Protein AF-A0A967H2S6-F1 (afdb_monomer_lite)

Foldseek 3Di:
DDQVPQPQKDKDWPDKDWPKDWDWDADPNDIDIDIDTDMDTDIDIDGNDFAKGKRPWDWDDDPNDIDTDHMDIDGHDDAADDPFWAKAWDWPDQEEAAQDKIKIKIKIWGAPPKDFDCPVHKDKAWQCVVPPQKDKAWPDAWDWDQWDDDPNHTTTIIMTMIIIGGNDFDKDWTFWIKMKTKIFDAWDWDADPVRDTDTGGDIDIHIHTYDIGMHGYDYDD

Sequence (221 aa):
PDLSGLDGFKATFAGGGTNSRRSVSIINGRRTENVQLGYLFNYELRATRPGRLTIPRVAVKADGETALTQPLVVTSQQPSETDNFKLRVSLSKERAYVGEQIVLEAVFYYSNGNQIDGSRGIQLSLPVEGHEAFELYDLDGGQDRGPENLEGRNFQTSRVRKVLVPTRAGTFPLEPATLSFRGADGFELTRDLFGKRVRRPKFRNFVIPSNALSLTVQPLP

Secondary structure (DSSP, 8-state):
-B-TT-TTEEEEEEEEEE--EEEEEEETTEEEEEEE--EEEEEEEEESSSEEEEE-PPEEEETTEEEEPPPEEEEEPPP---SSEEEEEEES-SEEETT--EEEEEEEEEETTPPEEGGG--EEE-TTTT-TTEEEEE--S---EEEEEETTEEEEEEEEEEEEEE-S-EEEEEPPPEEEEEEEEEEEEEE-TTS-EEEEEEEEEEEEE---EEEEEEPP-

Radius of gyration: 24.13 Å; chains: 1; bounding box: 54×55×78 Å

pLDDT: mean 87.52, std 8.45, range [56.38, 97.75]

Structure (mmCIF, N/CA/C/O backbone):
data_AF-A0A967H2S6-F1
#
_entry.id   AF-A0A967H2S6-F1
#
loop_
_atom_site.group_PDB
_atom_site.id
_atom_site.type_symbol
_atom_site.label_atom_id
_atom_site.label_alt_id
_atom_site.label_comp_id
_atom_site.label_asym_id
_atom_site.label_entity_id
_atom_site.label_seq_id
_atom_site.pdbx_PDB_ins_code
_atom_site.Cartn_x
_atom_site.Cartn_y
_atom_site.Cartn_z
_atom_site.occupancy
_atom_site.B_iso_or_equiv
_atom_site.auth_seq_id
_atom_site.auth_comp_id
_atom_site.auth_asym_id
_atom_site.auth_atom_id
_atom_site.pdbx_PDB_model_num
ATOM 1 N N . PRO A 1 1 ? 4.903 -19.003 -18.279 1.00 85.06 1 PRO A N 1
ATOM 2 C CA . PRO A 1 1 ? 6.305 -18.685 -17.909 1.00 85.06 1 PRO A CA 1
ATOM 3 C C . PRO A 1 1 ? 6.734 -19.530 -16.708 1.00 85.06 1 PRO A C 1
ATOM 5 O O . PRO A 1 1 ? 5.906 -19.728 -15.825 1.00 85.06 1 PRO A O 1
ATOM 8 N N . ASP A 1 2 ? 7.963 -20.048 -16.685 1.00 88.12 2 ASP A N 1
ATOM 9 C CA . ASP A 1 2 ? 8.491 -20.784 -15.530 1.00 88.12 2 ASP A CA 1
ATOM 10 C C . ASP A 1 2 ? 9.060 -19.806 -14.497 1.00 88.12 2 ASP A C 1
ATOM 12 O O . ASP A 1 2 ? 10.082 -19.158 -14.724 1.00 88.12 2 ASP A O 1
ATOM 16 N N . LEU A 1 3 ? 8.347 -19.678 -13.380 1.00 88.12 3 LEU A N 1
ATOM 17 C CA . LEU A 1 3 ? 8.651 -18.746 -12.298 1.00 88.12 3 LEU A CA 1
ATOM 18 C C . LEU A 1 3 ? 9.268 -19.432 -11.074 1.00 88.12 3 LEU A C 1
ATOM 20 O O . LEU A 1 3 ? 9.535 -18.759 -10.082 1.00 88.12 3 LEU A O 1
ATOM 24 N N . SER A 1 4 ? 9.511 -20.744 -11.133 1.00 86.56 4 SER A N 1
ATOM 25 C CA . SER A 1 4 ? 10.030 -21.526 -10.000 1.00 86.56 4 SER A CA 1
ATOM 26 C C . SER A 1 4 ? 11.374 -21.010 -9.466 1.00 86.56 4 SER A C 1
ATOM 28 O O . SER A 1 4 ? 11.669 -21.166 -8.285 1.00 86.56 4 SER A O 1
ATOM 30 N N . GLY A 1 5 ? 12.168 -20.346 -10.312 1.00 86.19 5 GLY A N 1
ATOM 31 C CA . GLY A 1 5 ? 13.460 -19.765 -9.944 1.00 86.19 5 GLY A CA 1
ATOM 32 C C . GLY A 1 5 ? 13.402 -18.406 -9.235 1.00 86.19 5 GLY A C 1
ATOM 33 O O . GLY A 1 5 ? 14.459 -17.876 -8.897 1.00 86.19 5 GLY A O 1
ATOM 34 N N . LEU A 1 6 ? 12.220 -17.809 -9.031 1.00 90.44 6 LEU A N 1
ATOM 35 C CA . LEU A 1 6 ? 12.069 -16.502 -8.376 1.00 90.44 6 LEU A CA 1
ATOM 36 C C . LEU A 1 6 ? 12.266 -16.577 -6.852 1.00 90.44 6 LEU A C 1
ATOM 38 O O . LEU A 1 6 ? 11.351 -16.305 -6.074 1.00 90.44 6 LEU A O 1
ATOM 42 N N . ASP A 1 7 ? 13.482 -16.904 -6.416 1.00 91.88 7 ASP A N 1
ATOM 43 C CA . ASP A 1 7 ? 13.837 -16.836 -5.000 1.00 91.88 7 ASP A CA 1
ATOM 44 C C . ASP A 1 7 ? 13.713 -15.400 -4.463 1.00 91.88 7 ASP A C 1
ATOM 46 O O . ASP A 1 7 ? 14.151 -14.427 -5.084 1.00 91.88 7 ASP A O 1
ATOM 50 N N . GLY A 1 8 ? 13.126 -15.267 -3.275 1.00 90.31 8 GLY A N 1
ATOM 51 C CA . GLY A 1 8 ? 12.917 -13.975 -2.626 1.00 90.31 8 GLY A CA 1
ATOM 52 C C . GLY A 1 8 ? 11.720 -13.171 -3.144 1.00 90.31 8 GLY A C 1
ATOM 53 O O . GLY A 1 8 ? 11.564 -12.022 -2.726 1.00 90.31 8 GLY A O 1
ATOM 54 N N . PHE A 1 9 ? 10.867 -13.737 -4.009 1.00 92.56 9 PHE A N 1
ATOM 55 C CA . PHE A 1 9 ? 9.652 -13.078 -4.494 1.00 92.56 9 PHE A CA 1
ATOM 56 C C . PHE A 1 9 ? 8.416 -13.975 -4.397 1.00 92.56 9 PHE A C 1
ATOM 58 O O . PHE A 1 9 ? 8.455 -15.163 -4.703 1.00 92.56 9 PHE A O 1
ATOM 65 N N . LYS A 1 10 ? 7.278 -13.373 -4.046 1.00 89.81 10 LYS A N 1
ATOM 66 C CA . LYS A 1 10 ? 5.950 -13.929 -4.309 1.00 89.81 10 LYS A CA 1
ATOM 67 C C . LYS A 1 10 ? 5.432 -13.308 -5.602 1.00 89.81 10 LYS A C 1
ATOM 69 O O . LYS A 1 10 ? 5.301 -12.087 -5.680 1.00 89.81 10 LYS A O 1
ATOM 74 N N . ALA A 1 11 ? 5.171 -14.141 -6.604 1.00 89.75 11 ALA A N 1
ATOM 75 C CA . ALA A 1 11 ? 4.652 -13.705 -7.894 1.00 89.75 11 ALA A CA 1
ATOM 76 C C . ALA A 1 11 ? 3.132 -13.891 -7.962 1.00 89.75 11 ALA A C 1
ATOM 78 O O . ALA A 1 11 ? 2.630 -14.988 -7.715 1.00 89.75 11 ALA A O 1
ATOM 79 N N . THR A 1 12 ? 2.419 -12.839 -8.353 1.00 86.62 12 THR A N 1
ATOM 80 C CA . THR A 1 12 ? 0.979 -12.869 -8.628 1.00 86.62 12 THR A CA 1
ATOM 81 C C . THR A 1 12 ? 0.761 -12.547 -10.101 1.00 86.62 12 THR A C 1
ATOM 83 O O . THR A 1 12 ? 1.338 -11.596 -10.629 1.00 86.62 12 THR A O 1
ATOM 86 N N . PHE A 1 13 ? -0.039 -13.354 -10.800 1.00 86.50 13 PHE A N 1
ATOM 87 C CA . PHE A 1 13 ? -0.366 -13.082 -12.198 1.00 86.50 13 PHE A CA 1
ATOM 88 C C . PHE A 1 13 ? -1.292 -11.866 -12.286 1.00 86.50 13 PHE A C 1
ATOM 90 O O . PHE A 1 13 ? -2.377 -11.874 -11.715 1.00 86.50 13 PHE A O 1
ATOM 97 N N . ALA A 1 14 ? -0.859 -10.843 -13.018 1.00 85.62 14 ALA A N 1
ATOM 98 C CA . ALA A 1 14 ? -1.569 -9.576 -13.191 1.00 85.62 14 ALA A CA 1
ATOM 99 C C . ALA A 1 14 ? -2.252 -9.481 -14.569 1.00 85.62 14 ALA A C 1
ATOM 101 O O . ALA A 1 14 ? -2.531 -8.393 -15.072 1.00 85.62 14 ALA A O 1
ATOM 102 N N . GLY A 1 15 ? -2.494 -10.628 -15.208 1.00 84.62 15 GLY A N 1
ATOM 103 C CA . GLY A 1 15 ? -3.133 -10.720 -16.515 1.00 84.62 15 GLY A CA 1
ATOM 104 C C . GLY A 1 15 ? -2.152 -10.857 -17.677 1.00 84.62 15 GLY A C 1
ATOM 105 O O . GLY A 1 15 ? -0.930 -10.841 -17.537 1.00 84.62 15 GLY A O 1
ATOM 106 N N . GLY A 1 16 ? -2.707 -11.034 -18.867 1.00 87.25 16 GLY A N 1
ATOM 107 C CA . GLY A 1 16 ? -1.946 -11.188 -20.096 1.00 87.25 16 GLY A CA 1
ATOM 108 C C . GLY A 1 16 ? -2.841 -11.000 -21.308 1.00 87.25 16 GLY A C 1
ATOM 109 O O . GLY A 1 16 ? -4.063 -10.955 -21.180 1.00 87.25 16 GLY A O 1
ATOM 110 N N . GLY A 1 17 ? -2.236 -10.865 -22.481 1.00 82.06 17 GLY A N 1
ATOM 111 C CA . GLY A 1 17 ? -2.999 -10.614 -23.695 1.00 82.06 17 GLY A CA 1
ATOM 112 C C . GLY A 1 17 ? -2.191 -10.786 -24.967 1.00 82.06 17 GLY A C 1
ATOM 113 O O . GLY A 1 17 ? -0.963 -10.693 -24.975 1.00 82.06 17 GLY A O 1
ATOM 114 N N . THR A 1 18 ? -2.904 -11.023 -26.063 1.00 82.69 18 THR A N 1
ATOM 115 C CA . THR A 1 18 ? -2.306 -11.111 -27.391 1.00 82.69 18 THR A CA 1
ATOM 116 C C . THR A 1 18 ? -1.881 -9.726 -27.863 1.00 82.69 18 THR A C 1
ATOM 118 O O . THR A 1 18 ? -2.698 -8.814 -27.951 1.00 82.69 18 THR A O 1
ATOM 121 N N . ASN A 1 19 ? -0.618 -9.590 -28.243 1.00 80.88 19 ASN A N 1
ATOM 122 C CA . ASN A 1 19 ? -0.072 -8.435 -28.946 1.00 80.88 19 ASN A CA 1
ATOM 123 C C . ASN A 1 19 ? 0.332 -8.851 -30.368 1.00 80.88 19 ASN A C 1
ATOM 125 O O . ASN A 1 19 ? 1.484 -8.714 -30.778 1.00 80.88 19 ASN A O 1
ATOM 129 N N . SER A 1 20 ? -0.613 -9.464 -31.082 1.00 79.94 20 SER A N 1
ATOM 130 C CA . SER A 1 20 ? -0.387 -9.995 -32.425 1.00 79.94 20 SER A CA 1
ATOM 131 C C . SER A 1 20 ? -0.717 -8.943 -33.487 1.00 79.94 20 SER A C 1
ATOM 133 O O . SER A 1 20 ? -1.715 -8.235 -33.374 1.00 79.94 20 SER A O 1
ATOM 135 N N . ARG A 1 21 ? 0.101 -8.845 -34.537 1.00 71.88 21 ARG A N 1
ATOM 136 C CA . ARG A 1 21 ? -0.100 -7.956 -35.689 1.00 71.88 21 ARG A CA 1
ATOM 137 C C . ARG A 1 21 ? -0.261 -8.783 -36.954 1.00 71.88 21 ARG A C 1
ATOM 139 O O . ARG A 1 21 ? 0.575 -9.625 -37.257 1.00 71.88 21 ARG A O 1
ATOM 146 N N . ARG A 1 22 ? -1.319 -8.515 -37.716 1.00 78.62 22 ARG A N 1
ATOM 147 C CA . ARG A 1 22 ? -1.589 -9.156 -39.008 1.00 78.62 22 ARG A CA 1
ATOM 148 C C . ARG A 1 22 ? -1.678 -8.077 -40.079 1.00 78.62 22 ARG A C 1
ATOM 150 O O . ARG A 1 22 ? -2.533 -7.204 -39.992 1.00 78.62 22 ARG A O 1
ATOM 157 N N . SER A 1 23 ? -0.794 -8.137 -41.067 1.00 67.56 23 SER A N 1
ATOM 158 C CA . SER A 1 23 ? -0.808 -7.272 -42.245 1.00 67.56 23 SER A CA 1
ATOM 159 C C . SER A 1 23 ? -1.073 -8.122 -43.481 1.00 67.56 23 SER A C 1
ATOM 161 O O . SER A 1 23 ? -0.349 -9.079 -43.748 1.00 67.56 23 SER A O 1
ATOM 163 N N . VAL A 1 24 ? -2.131 -7.805 -44.223 1.00 78.44 24 VAL A N 1
ATOM 164 C CA . VAL A 1 24 ? -2.473 -8.481 -45.480 1.00 78.44 24 VAL A CA 1
ATOM 165 C C . VAL A 1 24 ? -2.221 -7.498 -46.613 1.00 78.44 24 VAL A C 1
ATOM 167 O O . VAL A 1 24 ? -2.800 -6.416 -46.636 1.00 78.44 24 VAL A O 1
ATOM 170 N N . SER A 1 25 ? -1.367 -7.876 -47.558 1.00 63.19 25 SER A N 1
ATOM 171 C CA . SER A 1 25 ? -1.134 -7.138 -48.795 1.00 63.19 25 SER A CA 1
ATOM 172 C C . SER A 1 25 ? -1.630 -7.965 -49.974 1.00 63.19 25 SER A C 1
ATOM 174 O O . SER A 1 25 ? -1.441 -9.178 -50.014 1.00 63.19 25 SER A O 1
ATOM 176 N N . ILE A 1 26 ? -2.288 -7.328 -50.936 1.00 65.19 26 ILE A N 1
ATOM 177 C CA . ILE A 1 26 ? -2.745 -7.984 -52.161 1.00 65.19 26 ILE A CA 1
ATOM 178 C C . ILE A 1 26 ? -2.120 -7.224 -53.325 1.00 65.19 26 ILE A C 1
ATOM 180 O O . ILE A 1 26 ? -2.476 -6.075 -53.571 1.00 65.19 26 ILE A O 1
ATOM 184 N N . ILE A 1 27 ? -1.174 -7.853 -54.025 1.00 64.81 27 ILE A N 1
ATOM 185 C CA . ILE A 1 27 ? -0.461 -7.259 -55.165 1.00 64.81 27 ILE A CA 1
ATOM 186 C C . ILE A 1 27 ? -0.720 -8.140 -56.388 1.00 64.81 27 ILE A C 1
ATOM 188 O O . ILE A 1 27 ? -0.416 -9.332 -56.370 1.00 64.81 27 ILE A O 1
ATOM 192 N N . ASN A 1 28 ? -1.306 -7.570 -57.447 1.00 56.38 28 ASN A N 1
ATOM 193 C CA . ASN A 1 28 ? -1.651 -8.273 -58.694 1.00 56.38 28 ASN A CA 1
ATOM 194 C C . ASN A 1 28 ? -2.441 -9.582 -58.472 1.00 56.38 28 ASN A C 1
ATOM 196 O O . ASN A 1 28 ? -2.125 -10.620 -59.049 1.00 56.38 28 ASN A O 1
ATOM 200 N N . GLY A 1 29 ? -3.433 -9.558 -57.574 1.00 74.50 29 GLY A N 1
ATOM 201 C CA . GLY A 1 29 ? -4.268 -10.723 -57.250 1.00 74.50 29 GLY A CA 1
ATOM 202 C C . GLY A 1 29 ? -3.592 -11.788 -56.376 1.00 74.50 29 GLY A C 1
ATOM 203 O O . GLY A 1 29 ? -4.253 -12.736 -55.957 1.00 74.50 29 GLY A O 1
ATOM 204 N N . ARG A 1 30 ? -2.304 -11.634 -56.039 1.00 69.19 30 ARG A N 1
ATOM 205 C CA . ARG A 1 30 ? -1.619 -12.493 -55.068 1.00 69.19 30 ARG A CA 1
ATOM 206 C C . ARG A 1 30 ? -1.738 -11.895 -53.675 1.00 69.19 30 ARG A C 1
ATOM 208 O O . ARG A 1 30 ? -1.275 -10.785 -53.418 1.00 69.19 30 ARG A O 1
ATOM 215 N N . ARG A 1 31 ? -2.368 -12.653 -52.782 1.00 79.50 31 ARG A N 1
ATOM 216 C CA . ARG A 1 31 ? -2.462 -12.340 -51.357 1.00 79.50 31 AR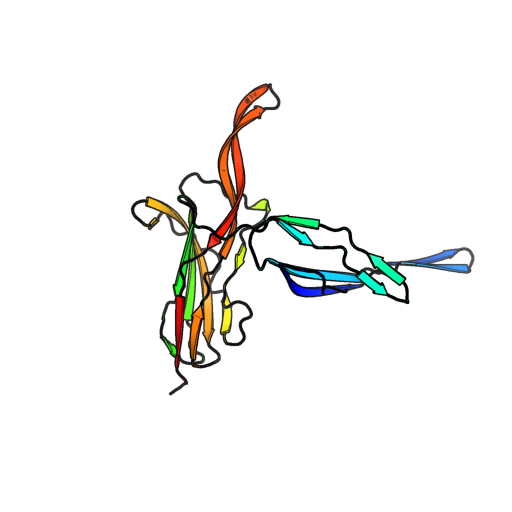G A CA 1
ATOM 217 C C . ARG A 1 31 ? -1.158 -12.740 -50.666 1.00 79.50 31 ARG A C 1
ATOM 219 O O . ARG A 1 31 ? -0.824 -13.919 -50.626 1.00 79.50 31 ARG A O 1
ATOM 226 N N . THR A 1 32 ? -0.471 -11.763 -50.087 1.00 72.75 32 THR A N 1
ATOM 227 C CA . THR A 1 32 ? 0.682 -11.942 -49.202 1.00 72.75 32 THR A CA 1
ATOM 228 C C . THR A 1 32 ? 0.272 -11.545 -47.792 1.00 72.75 32 THR A C 1
ATOM 230 O O . THR A 1 32 ? -0.266 -10.463 -47.567 1.00 72.75 32 THR A O 1
ATOM 233 N N . GLU A 1 33 ? 0.516 -12.418 -46.826 1.00 77.19 33 GLU A N 1
ATOM 234 C CA . GLU A 1 33 ? 0.143 -12.198 -45.435 1.00 77.19 33 GLU A CA 1
ATOM 235 C C . GLU A 1 33 ? 1.392 -12.174 -44.554 1.00 77.19 33 GLU A C 1
ATOM 237 O O . GLU A 1 33 ? 2.241 -13.054 -44.649 1.00 77.19 33 GLU A O 1
ATOM 242 N N . ASN A 1 34 ? 1.502 -11.159 -43.701 1.00 72.38 34 ASN A N 1
ATOM 243 C CA . ASN A 1 34 ? 2.563 -11.016 -42.718 1.00 72.38 34 ASN A CA 1
ATOM 244 C C . ASN A 1 34 ? 1.930 -11.030 -41.320 1.00 72.38 34 AS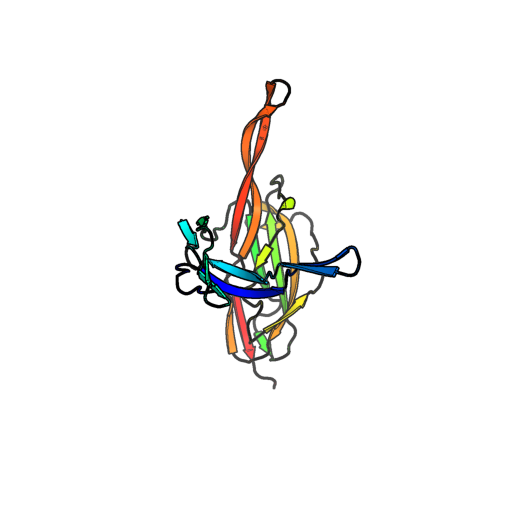N A C 1
ATOM 246 O O . ASN A 1 34 ? 1.215 -10.097 -40.945 1.00 72.38 34 ASN A O 1
ATOM 250 N N . VAL A 1 35 ? 2.137 -12.123 -40.581 1.00 74.38 35 VAL A N 1
ATOM 251 C CA . VAL A 1 35 ? 1.595 -12.334 -39.233 1.00 74.38 35 VAL A CA 1
ATOM 252 C C . VAL A 1 35 ? 2.743 -12.331 -38.233 1.00 74.38 35 VAL A C 1
ATOM 254 O O . VAL A 1 35 ? 3.639 -13.163 -38.306 1.00 74.38 35 VAL A O 1
ATOM 257 N N . GLN A 1 36 ? 2.695 -11.416 -37.273 1.00 73.00 36 GLN A N 1
ATOM 258 C CA . GLN A 1 36 ? 3.530 -11.426 -36.079 1.00 73.00 36 GLN A CA 1
ATOM 259 C C . GLN A 1 36 ? 2.644 -11.800 -34.900 1.00 73.00 36 GLN A C 1
ATOM 261 O O . GLN A 1 36 ? 1.789 -11.015 -34.496 1.00 73.00 36 GLN A O 1
ATOM 266 N N . LEU A 1 37 ? 2.818 -13.000 -34.359 1.00 73.06 37 LEU A N 1
ATOM 267 C CA . LEU A 1 37 ? 2.111 -13.426 -33.157 1.00 73.06 37 LEU A CA 1
ATOM 268 C C . LEU A 1 37 ? 2.918 -13.010 -31.926 1.00 73.06 37 LEU A C 1
ATOM 270 O O . LEU A 1 37 ? 4.125 -13.221 -31.861 1.00 73.06 37 LEU A O 1
ATOM 274 N N . GLY A 1 38 ? 2.250 -12.395 -30.958 1.00 75.19 38 GLY A N 1
ATOM 275 C CA . GLY A 1 38 ? 2.866 -11.945 -29.715 1.00 75.19 38 GLY A CA 1
ATOM 276 C C . GLY A 1 38 ? 1.913 -12.141 -28.548 1.00 75.19 38 GLY A C 1
ATOM 277 O O . GLY A 1 38 ? 0.701 -11.974 -28.703 1.00 75.19 38 GLY A O 1
ATOM 278 N N . TYR A 1 39 ? 2.453 -12.476 -27.378 1.00 80.75 39 TYR A N 1
ATOM 279 C CA . TYR A 1 39 ? 1.691 -12.594 -26.137 1.00 80.75 39 TYR A CA 1
ATOM 280 C C . TYR A 1 39 ? 2.443 -11.911 -24.995 1.00 80.75 39 TYR A C 1
ATOM 282 O O . TYR A 1 39 ? 3.650 -12.094 -24.838 1.00 80.75 39 TYR A O 1
ATOM 290 N N . LEU A 1 40 ? 1.727 -11.111 -24.210 1.00 83.69 40 LEU A N 1
ATOM 291 C CA . LEU A 1 40 ? 2.246 -10.404 -23.046 1.00 83.69 40 LEU A CA 1
ATOM 292 C C . LEU A 1 40 ? 1.787 -11.109 -21.772 1.00 83.69 40 LEU A C 1
ATOM 294 O O . LEU A 1 40 ? 0.612 -11.445 -21.636 1.00 83.69 40 LEU A O 1
ATOM 298 N N . PHE A 1 41 ? 2.712 -11.292 -20.832 1.00 86.81 41 PHE A N 1
ATOM 299 C CA . PHE A 1 41 ? 2.421 -11.778 -19.487 1.00 86.81 41 PHE A CA 1
ATOM 300 C C . PHE A 1 41 ? 2.792 -10.691 -18.480 1.00 86.81 41 PHE A C 1
ATOM 302 O O . PHE A 1 41 ? 3.957 -10.298 -18.411 1.00 86.81 41 PHE A O 1
ATOM 309 N N . ASN A 1 42 ? 1.824 -10.238 -17.689 1.00 86.94 42 ASN A N 1
ATOM 310 C CA . ASN A 1 42 ? 2.040 -9.274 -16.620 1.00 86.94 42 ASN A CA 1
ATOM 311 C C . ASN A 1 42 ? 2.066 -10.007 -15.276 1.00 86.94 42 ASN A C 1
ATOM 313 O O . ASN A 1 42 ? 1.203 -10.838 -14.987 1.00 86.94 42 ASN A O 1
ATOM 317 N N . TYR A 1 43 ? 3.056 -9.688 -14.446 1.00 88.00 43 TYR A N 1
ATOM 318 C CA . TYR A 1 43 ? 3.192 -10.233 -13.098 1.00 88.00 43 TYR A CA 1
ATOM 319 C C . TYR A 1 43 ? 3.505 -9.118 -12.109 1.00 88.00 43 TYR A C 1
ATOM 321 O O . TYR A 1 43 ? 4.318 -8.239 -12.393 1.00 88.00 43 TYR A O 1
ATOM 329 N N . GLU A 1 44 ? 2.899 -9.206 -10.931 1.00 85.62 44 GLU A N 1
ATOM 330 C CA . GLU A 1 44 ? 3.293 -8.442 -9.756 1.00 85.62 44 GLU A CA 1
ATOM 331 C C . GLU A 1 44 ? 4.260 -9.286 -8.922 1.00 85.62 44 GLU A C 1
ATOM 333 O O . GLU A 1 44 ? 3.986 -10.453 -8.630 1.00 85.62 44 GLU A O 1
ATOM 338 N N . LEU A 1 45 ? 5.406 -8.710 -8.555 1.00 87.31 45 LEU A N 1
ATOM 339 C CA . LEU A 1 45 ? 6.431 -9.383 -7.760 1.00 87.31 45 LEU A CA 1
ATOM 340 C C . LEU A 1 45 ? 6.581 -8.681 -6.412 1.00 87.31 45 LEU A C 1
ATOM 342 O O . LEU A 1 45 ? 7.119 -7.577 -6.336 1.00 87.31 45 LEU A O 1
ATOM 346 N N . ARG A 1 46 ? 6.165 -9.348 -5.334 1.00 84.44 46 ARG A N 1
ATOM 347 C CA . ARG A 1 46 ? 6.359 -8.865 -3.965 1.00 84.44 46 ARG A CA 1
ATOM 348 C C . ARG A 1 46 ? 7.607 -9.497 -3.366 1.00 84.44 46 ARG A C 1
ATOM 350 O O . ARG A 1 46 ? 7.669 -10.715 -3.213 1.00 84.44 46 ARG A O 1
ATOM 357 N N . ALA A 1 47 ? 8.594 -8.680 -3.010 1.00 88.31 47 ALA A N 1
ATOM 358 C CA . ALA A 1 47 ? 9.790 -9.159 -2.324 1.00 88.31 47 ALA A CA 1
ATOM 359 C C . ALA A 1 47 ? 9.431 -9.753 -0.950 1.00 88.31 47 ALA A C 1
ATOM 361 O O . ALA A 1 47 ? 8.638 -9.175 -0.208 1.00 88.31 47 ALA A O 1
ATOM 362 N N . THR A 1 48 ? 10.028 -10.893 -0.600 1.00 87.88 48 THR A N 1
ATOM 363 C CA . THR A 1 48 ? 9.780 -11.592 0.675 1.00 87.88 48 THR A CA 1
ATOM 364 C C . THR A 1 48 ? 10.865 -11.340 1.720 1.00 87.88 48 THR A C 1
ATOM 366 O O . THR A 1 48 ? 10.679 -11.667 2.888 1.00 87.88 48 THR A O 1
ATOM 369 N N . ARG A 1 49 ? 11.995 -10.741 1.324 1.00 88.81 49 ARG A N 1
ATOM 370 C CA . ARG A 1 49 ? 13.106 -10.384 2.215 1.00 88.81 49 ARG A CA 1
ATOM 371 C C . ARG A 1 49 ? 13.814 -9.105 1.752 1.00 88.81 49 ARG A C 1
ATOM 373 O O . ARG A 1 49 ? 13.767 -8.786 0.559 1.00 88.81 49 ARG A O 1
ATOM 380 N N . PRO A 1 50 ? 14.466 -8.359 2.660 1.00 88.38 50 PRO A N 1
ATOM 381 C CA . PRO A 1 50 ? 15.298 -7.227 2.277 1.00 88.38 50 PRO A CA 1
ATOM 382 C C . PRO A 1 50 ? 16.604 -7.686 1.615 1.00 88.38 50 PRO A C 1
ATOM 384 O O . PRO A 1 50 ? 17.010 -8.848 1.694 1.00 88.38 50 PRO A O 1
ATOM 387 N N . GLY A 1 51 ? 17.285 -6.735 0.984 1.00 88.81 51 GLY A N 1
ATOM 388 C CA . GLY A 1 51 ? 18.581 -6.923 0.351 1.00 88.81 51 GLY A CA 1
ATOM 389 C C . GLY A 1 51 ? 18.509 -6.976 -1.171 1.00 88.81 51 GLY A C 1
ATOM 390 O O . GLY A 1 51 ? 17.504 -6.651 -1.804 1.00 88.81 51 GLY A O 1
ATOM 391 N N . ARG A 1 52 ? 19.635 -7.353 -1.772 1.00 92.12 52 ARG A N 1
ATOM 392 C CA . ARG A 1 52 ? 19.773 -7.475 -3.222 1.00 92.12 52 ARG A CA 1
ATOM 393 C C . ARG A 1 52 ? 19.146 -8.793 -3.677 1.00 92.12 52 ARG A C 1
ATOM 395 O O . ARG A 1 52 ? 19.658 -9.862 -3.355 1.00 92.12 52 ARG A O 1
ATOM 402 N N . LEU A 1 53 ? 18.049 -8.701 -4.418 1.00 93.81 53 LEU A N 1
ATOM 403 C CA . LEU A 1 53 ? 17.313 -9.826 -4.983 1.00 93.81 53 LEU A CA 1
ATOM 404 C C . LEU A 1 53 ? 17.504 -9.869 -6.497 1.00 93.81 53 LEU A C 1
ATOM 406 O O . LEU A 1 53 ? 17.653 -8.835 -7.148 1.00 93.81 53 LEU A O 1
ATOM 410 N N . THR A 1 54 ? 17.510 -11.073 -7.060 1.00 93.75 54 THR A N 1
ATOM 411 C CA . THR A 1 54 ? 17.681 -11.270 -8.501 1.00 93.75 54 THR A CA 1
ATOM 412 C C . THR A 1 54 ? 16.440 -11.936 -9.057 1.00 93.75 54 THR A C 1
ATOM 414 O O . THR A 1 54 ? 16.078 -13.026 -8.636 1.00 93.75 54 THR A O 1
ATOM 417 N N . ILE A 1 55 ? 15.816 -11.282 -10.026 1.00 94.12 55 ILE A N 1
ATOM 418 C CA . ILE A 1 55 ? 14.860 -11.892 -10.938 1.00 94.12 55 ILE A CA 1
ATOM 419 C C . ILE A 1 55 ? 15.720 -12.625 -11.975 1.00 94.12 55 ILE A C 1
ATOM 421 O O . ILE A 1 55 ? 16.413 -11.963 -12.759 1.00 94.12 55 ILE A O 1
ATOM 425 N N . PRO A 1 56 ? 15.775 -13.968 -11.954 1.00 94.12 56 PRO A N 1
ATOM 426 C CA . PRO A 1 56 ? 16.592 -14.707 -12.896 1.00 94.12 56 PRO A CA 1
ATOM 427 C C . PRO A 1 56 ? 15.979 -14.628 -14.294 1.00 94.12 56 PRO A C 1
ATOM 429 O O . PRO A 1 56 ? 14.909 -14.060 -14.524 1.00 94.12 56 PRO A O 1
ATOM 432 N N . ARG A 1 57 ? 16.663 -15.248 -15.251 1.00 94.69 57 ARG A N 1
ATOM 433 C CA . ARG A 1 57 ? 16.093 -15.468 -16.578 1.00 94.69 57 ARG A CA 1
ATOM 434 C C . ARG A 1 57 ? 14.870 -16.367 -16.439 1.00 94.69 57 ARG A C 1
ATOM 436 O O . ARG A 1 57 ? 14.971 -17.469 -15.911 1.00 94.69 57 ARG A O 1
ATOM 443 N N . VAL A 1 58 ? 13.737 -15.891 -16.930 1.00 92.69 58 VAL A N 1
ATOM 444 C CA . VAL A 1 58 ? 12.470 -16.617 -16.949 1.00 92.69 58 VAL A CA 1
ATOM 445 C C . VAL A 1 58 ? 12.309 -17.254 -18.319 1.00 92.69 58 VAL A C 1
ATOM 447 O O . VAL A 1 58 ? 12.457 -16.580 -19.343 1.00 92.69 58 VAL A O 1
ATOM 450 N N . ALA A 1 59 ? 12.006 -18.551 -18.337 1.00 91.25 59 ALA A N 1
ATOM 451 C CA . ALA A 1 59 ? 11.739 -19.287 -19.562 1.00 91.25 59 ALA A CA 1
ATOM 452 C C . ALA A 1 59 ? 10.259 -19.210 -19.949 1.00 91.25 59 ALA A C 1
ATOM 454 O O . ALA A 1 59 ? 9.360 -19.431 -19.132 1.00 91.25 59 ALA A O 1
ATOM 455 N N . VAL A 1 60 ? 10.005 -18.921 -21.222 1.00 88.50 60 VAL A N 1
ATOM 456 C CA . VAL A 1 60 ? 8.673 -18.927 -21.826 1.00 88.50 60 VAL A CA 1
ATOM 457 C C . VAL A 1 60 ? 8.698 -19.904 -22.991 1.00 88.50 60 VAL A C 1
ATOM 459 O O . VAL A 1 60 ? 9.433 -19.699 -23.952 1.00 88.50 60 VAL A O 1
ATOM 462 N N . LYS A 1 61 ? 7.919 -20.982 -22.881 1.00 88.25 61 LYS A N 1
ATOM 463 C CA . LYS A 1 61 ? 7.801 -22.007 -23.919 1.00 88.25 61 LYS A CA 1
ATOM 464 C C . LYS A 1 61 ? 6.540 -21.767 -24.743 1.00 88.25 61 LYS A C 1
ATOM 466 O O . LYS A 1 61 ? 5.470 -21.618 -24.154 1.00 88.25 61 LYS A O 1
ATOM 471 N N . ALA A 1 62 ? 6.672 -21.746 -26.063 1.00 82.81 62 ALA A N 1
ATOM 472 C CA . ALA A 1 62 ? 5.568 -21.657 -27.017 1.00 82.81 62 ALA A CA 1
ATOM 473 C C . ALA A 1 62 ? 5.958 -22.407 -28.298 1.00 82.81 62 ALA A C 1
ATOM 475 O O . ALA A 1 62 ? 7.088 -22.267 -28.751 1.00 82.81 62 ALA A O 1
ATOM 476 N N . ASP A 1 63 ? 5.059 -23.235 -28.835 1.00 82.94 63 ASP A N 1
ATOM 477 C CA . ASP A 1 63 ? 5.256 -24.006 -30.077 1.00 82.94 63 ASP A CA 1
ATOM 478 C C . ASP A 1 63 ? 6.594 -24.771 -30.171 1.00 82.94 63 ASP A C 1
ATOM 480 O O . ASP A 1 63 ? 7.200 -24.895 -31.229 1.00 82.94 63 ASP A O 1
ATOM 484 N N . GLY A 1 64 ? 7.075 -25.301 -29.040 1.00 85.25 64 GLY A N 1
ATOM 485 C CA . GLY A 1 64 ? 8.342 -26.041 -28.959 1.00 85.25 64 GLY A CA 1
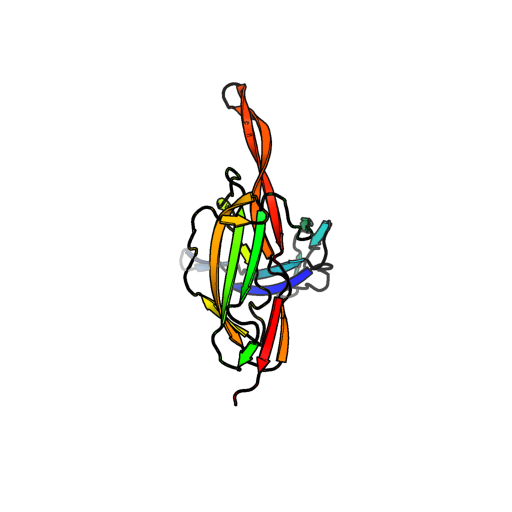ATOM 486 C C . GLY A 1 64 ? 9.596 -25.163 -28.862 1.00 85.25 64 GLY A C 1
ATOM 487 O O . GLY A 1 64 ? 10.661 -25.670 -28.509 1.00 85.25 64 GLY A O 1
ATOM 488 N N . GLU A 1 65 ? 9.478 -23.852 -29.069 1.00 86.06 65 GLU A N 1
ATOM 489 C CA . GLU A 1 65 ? 10.553 -22.888 -28.851 1.00 86.06 65 GLU A CA 1
ATOM 490 C C . GLU A 1 65 ? 10.561 -22.371 -27.407 1.00 86.06 65 GLU A C 1
ATOM 492 O O . GLU A 1 65 ? 9.539 -22.322 -26.717 1.00 86.06 65 GLU A O 1
ATOM 497 N N . THR A 1 66 ? 11.745 -21.990 -26.917 1.00 89.44 66 THR A N 1
ATOM 498 C CA . THR A 1 66 ? 11.917 -21.398 -25.583 1.00 89.44 66 THR A CA 1
ATOM 499 C C . THR A 1 66 ? 12.559 -20.024 -25.703 1.00 89.44 66 THR A C 1
ATOM 501 O O . THR A 1 66 ? 13.742 -19.907 -26.021 1.00 89.44 66 THR A O 1
ATOM 504 N N . ALA A 1 67 ? 11.796 -18.982 -25.386 1.00 87.06 67 ALA A N 1
ATOM 505 C CA . ALA A 1 67 ? 12.313 -17.633 -25.208 1.00 87.06 67 ALA A CA 1
ATOM 506 C C . ALA A 1 67 ? 12.763 -17.421 -23.755 1.00 87.06 67 ALA A C 1
ATOM 508 O O . ALA A 1 67 ? 12.179 -17.971 -22.817 1.00 87.06 67 ALA A O 1
ATOM 509 N N . LEU A 1 68 ? 13.799 -16.604 -23.560 1.00 89.50 68 LEU A N 1
ATOM 510 C CA . LEU A 1 68 ? 14.358 -16.290 -22.245 1.00 89.50 68 LEU A CA 1
ATOM 511 C C . LEU A 1 68 ? 14.344 -14.784 -22.010 1.00 89.50 68 LEU A C 1
ATOM 513 O O . LEU A 1 68 ? 14.800 -14.017 -22.859 1.00 89.50 68 LEU A O 1
ATOM 517 N N . THR A 1 69 ? 13.904 -14.362 -20.828 1.00 91.06 69 THR A N 1
ATOM 518 C CA . THR A 1 69 ? 14.052 -12.965 -20.408 1.00 91.06 69 THR A CA 1
ATOM 519 C C . THR A 1 69 ? 15.507 -12.634 -20.055 1.00 91.06 69 THR A C 1
ATOM 521 O O . THR A 1 69 ? 16.375 -13.509 -19.911 1.00 91.06 69 THR A O 1
ATOM 524 N N . GLN A 1 70 ? 15.782 -11.338 -19.913 1.00 92.06 70 GLN A N 1
ATOM 525 C CA . GLN A 1 70 ? 17.010 -10.844 -19.299 1.00 92.06 70 GLN A CA 1
ATOM 526 C C . GLN A 1 70 ? 16.873 -10.884 -17.769 1.00 92.06 70 GLN A C 1
ATOM 528 O O . GLN A 1 70 ? 15.785 -10.606 -17.258 1.00 92.06 70 GLN A O 1
ATOM 533 N N . PRO A 1 71 ?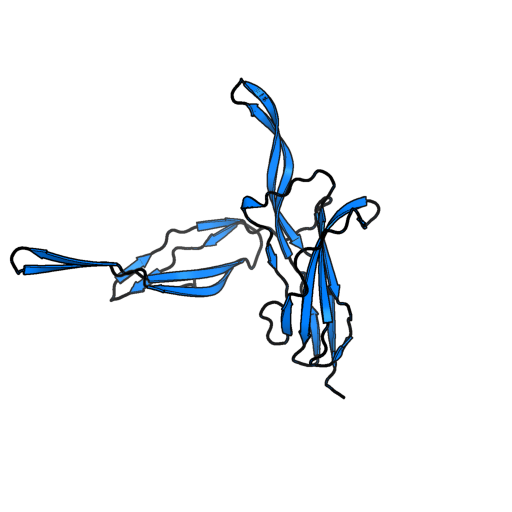 17.943 -11.226 -17.030 1.00 93.31 71 PRO A N 1
ATOM 534 C CA . PRO A 1 71 ? 17.910 -11.169 -15.578 1.00 93.31 71 PRO A CA 1
ATOM 535 C C . PRO A 1 71 ? 17.901 -9.709 -15.110 1.00 93.31 71 PRO A C 1
ATOM 537 O O . PRO A 1 71 ? 18.544 -8.850 -15.717 1.00 93.31 71 PRO A O 1
ATOM 540 N N . LEU A 1 72 ? 17.213 -9.436 -14.004 1.00 92.62 72 LEU A N 1
ATOM 541 C CA . LEU A 1 72 ? 17.125 -8.105 -13.410 1.00 92.62 72 LEU A CA 1
ATOM 542 C C . LEU A 1 72 ? 17.442 -8.174 -11.919 1.00 92.62 72 LEU A C 1
ATOM 544 O O . LEU A 1 72 ? 16.932 -9.021 -11.195 1.00 92.62 72 LEU A O 1
ATOM 548 N N . VAL A 1 73 ? 18.271 -7.250 -11.448 1.00 92.12 73 VAL A N 1
ATOM 549 C CA . VAL A 1 73 ? 18.591 -7.120 -10.027 1.00 92.12 73 VAL A CA 1
ATOM 550 C C . VAL A 1 73 ? 17.761 -5.994 -9.428 1.00 92.12 73 VAL A C 1
ATOM 552 O O . VAL A 1 73 ? 17.767 -4.878 -9.944 1.00 92.12 73 VAL A O 1
ATOM 555 N N . VAL A 1 74 ? 17.098 -6.280 -8.311 1.00 88.81 74 VAL A N 1
ATOM 556 C CA . VAL A 1 74 ? 16.283 -5.325 -7.556 1.00 88.81 74 VAL A CA 1
ATOM 557 C C . VAL A 1 74 ? 16.797 -5.262 -6.121 1.00 88.81 74 VAL A C 1
ATOM 559 O O . VAL A 1 74 ? 17.134 -6.282 -5.523 1.00 88.81 74 VAL A O 1
ATOM 562 N N . THR A 1 75 ? 16.862 -4.066 -5.544 1.00 87.06 75 THR A N 1
ATOM 563 C CA . THR A 1 75 ? 17.178 -3.897 -4.121 1.00 87.06 75 THR A CA 1
ATOM 564 C C . THR A 1 75 ? 15.880 -3.729 -3.346 1.00 87.06 75 THR A C 1
ATOM 566 O O . THR A 1 75 ? 15.201 -2.715 -3.489 1.00 87.06 75 THR A O 1
ATOM 569 N N . SER A 1 76 ? 15.552 -4.720 -2.522 1.00 84.94 76 SER A N 1
ATOM 570 C CA . SER A 1 76 ? 14.442 -4.672 -1.577 1.00 84.94 76 SER A CA 1
ATOM 571 C C . SER A 1 76 ? 14.906 -4.003 -0.285 1.00 84.94 76 SER A C 1
ATOM 573 O O . SER A 1 76 ? 15.938 -4.373 0.280 1.00 84.94 76 SER A O 1
ATOM 575 N N . GLN A 1 77 ? 14.171 -3.000 0.182 1.00 80.12 77 GLN A N 1
ATOM 576 C CA . GLN A 1 77 ? 14.445 -2.341 1.456 1.00 80.12 77 GLN A CA 1
ATOM 577 C C . GLN A 1 77 ? 13.450 -2.836 2.495 1.00 80.12 77 GLN A C 1
ATOM 579 O O . GLN A 1 77 ? 12.266 -2.990 2.198 1.00 80.12 77 GLN A O 1
ATOM 584 N N . GLN A 1 78 ? 13.932 -3.083 3.713 1.00 83.12 78 GLN A N 1
ATOM 585 C CA . GLN A 1 78 ? 13.029 -3.340 4.825 1.00 83.12 78 GLN A CA 1
ATOM 586 C C . GLN A 1 78 ? 12.241 -2.056 5.101 1.00 83.12 78 GLN A C 1
ATOM 588 O O . GLN A 1 78 ? 12.873 -1.002 5.224 1.00 83.12 78 GLN A O 1
ATOM 593 N N . PRO A 1 79 ? 10.901 -2.117 5.193 1.00 83.19 79 PRO A N 1
ATOM 594 C CA . PRO A 1 79 ? 10.121 -0.963 5.592 1.00 83.19 79 PRO A CA 1
ATOM 595 C C . PRO A 1 79 ? 10.606 -0.468 6.950 1.00 83.19 79 PRO A C 1
ATOM 597 O O . PRO A 1 79 ? 10.618 -1.219 7.925 1.00 83.19 79 PRO A O 1
ATOM 600 N N . SER A 1 80 ? 11.023 0.789 7.005 1.00 84.50 80 SER A N 1
ATOM 601 C CA . SER A 1 80 ? 11.512 1.407 8.230 1.00 84.50 80 SER A CA 1
ATOM 602 C C . SER A 1 80 ? 10.869 2.765 8.394 1.00 84.50 80 SER A C 1
ATOM 604 O O . SER A 1 80 ? 10.784 3.548 7.445 1.00 84.50 80 SER A O 1
ATOM 606 N N . GLU A 1 81 ? 10.444 3.053 9.612 1.00 81.19 81 GLU A N 1
ATOM 607 C CA . GLU A 1 81 ? 9.969 4.377 9.952 1.00 81.19 81 GLU A CA 1
ATOM 608 C C . GLU A 1 81 ? 11.123 5.393 9.904 1.00 81.19 81 GLU A C 1
ATOM 610 O O . GLU A 1 81 ? 12.284 5.050 10.126 1.00 81.19 81 GLU A O 1
ATOM 615 N N . THR A 1 82 ? 10.813 6.652 9.595 1.00 85.88 82 THR A N 1
ATOM 616 C CA . THR A 1 82 ? 11.805 7.735 9.572 1.00 85.88 82 THR A CA 1
ATOM 617 C C . THR A 1 82 ? 11.329 8.904 10.424 1.00 85.88 82 THR A C 1
ATOM 619 O O . THR A 1 82 ? 10.143 9.013 10.733 1.00 85.88 82 THR A O 1
ATOM 622 N N . ASP A 1 83 ? 12.228 9.826 10.757 1.00 88.00 83 ASP A N 1
ATOM 623 C CA . ASP A 1 83 ? 11.871 11.028 11.522 1.00 88.00 83 ASP A CA 1
ATOM 624 C C . ASP A 1 83 ? 10.951 11.987 10.763 1.00 88.00 83 ASP A C 1
ATOM 626 O O . ASP A 1 83 ? 10.320 12.845 11.378 1.00 88.00 83 ASP A O 1
ATOM 630 N N . ASN A 1 84 ? 10.905 11.881 9.433 1.00 90.19 84 ASN A N 1
ATOM 631 C CA . ASN A 1 84 ? 10.192 12.825 8.577 1.00 90.19 84 ASN A CA 1
ATOM 632 C C . ASN A 1 84 ? 8.957 12.247 7.900 1.00 90.19 84 ASN A C 1
ATOM 634 O O . ASN A 1 84 ? 8.196 13.007 7.310 1.00 90.19 84 ASN A O 1
ATOM 638 N N . PHE A 1 85 ? 8.791 10.930 7.941 1.00 92.12 85 PHE A N 1
ATOM 639 C CA . PHE A 1 85 ? 7.720 10.221 7.262 1.00 92.12 85 PHE A CA 1
ATOM 640 C C . PHE A 1 85 ? 7.203 9.120 8.181 1.00 92.12 85 PHE A C 1
ATOM 642 O O . PHE A 1 85 ? 7.964 8.218 8.549 1.00 92.12 85 PHE A O 1
ATOM 649 N N . LYS A 1 86 ? 5.920 9.204 8.533 1.00 94.31 86 LYS A N 1
ATOM 650 C CA . LYS A 1 86 ? 5.231 8.257 9.414 1.00 94.31 86 LYS A CA 1
ATOM 651 C C . LYS A 1 86 ? 3.931 7.811 8.749 1.00 94.31 86 LYS A C 1
ATOM 653 O O . LYS A 1 86 ? 3.247 8.619 8.127 1.00 94.31 86 LYS A O 1
ATOM 658 N N . LEU A 1 87 ? 3.580 6.541 8.896 1.00 95.50 87 LEU A N 1
ATOM 659 C CA . LEU A 1 87 ? 2.275 6.016 8.506 1.00 95.50 87 LEU A CA 1
ATOM 660 C C . LEU A 1 87 ? 1.564 5.543 9.771 1.00 95.50 87 LEU A C 1
ATOM 662 O O . LEU A 1 87 ? 2.151 4.839 10.595 1.00 95.50 87 LEU A O 1
ATOM 666 N N . ARG A 1 88 ? 0.305 5.931 9.942 1.00 95.75 88 ARG A N 1
ATOM 667 C CA . ARG A 1 88 ? -0.559 5.378 10.988 1.00 95.75 88 ARG A CA 1
ATOM 668 C C . ARG A 1 88 ? -1.818 4.841 10.343 1.00 95.75 88 ARG A C 1
ATOM 670 O O . ARG A 1 88 ? -2.350 5.462 9.429 1.00 95.75 88 ARG A O 1
ATOM 677 N N . VAL A 1 89 ? -2.261 3.683 10.805 1.00 95.88 89 VAL A N 1
ATOM 678 C CA . VAL A 1 89 ? -3.533 3.094 10.396 1.00 95.88 89 VAL A CA 1
ATOM 679 C C . VAL A 1 89 ? -4.375 2.882 11.641 1.00 95.88 89 VAL A C 1
ATOM 681 O O . VAL A 1 89 ? -3.859 2.472 12.683 1.00 95.88 89 VAL A O 1
ATOM 684 N N . SER A 1 90 ? -5.664 3.164 11.535 1.00 96.00 90 SER A N 1
ATOM 685 C CA . SER A 1 90 ? -6.646 2.947 12.590 1.00 96.00 90 SER A CA 1
ATOM 686 C C . SER A 1 90 ? -7.911 2.306 12.026 1.00 96.00 90 SER A C 1
ATOM 688 O O . SER A 1 90 ? -8.205 2.394 10.831 1.00 96.00 90 SER A O 1
ATOM 690 N N . LEU A 1 91 ? -8.655 1.641 12.908 1.00 96.31 91 LEU A N 1
ATOM 691 C CA . LEU A 1 91 ? -10.003 1.156 12.642 1.00 96.31 91 LEU A CA 1
ATOM 692 C C . LEU A 1 91 ? -10.974 1.951 13.508 1.00 96.31 91 LEU A C 1
ATOM 694 O O . LEU A 1 91 ? -10.678 2.237 14.667 1.00 96.31 91 LEU A O 1
ATOM 698 N N . SER A 1 92 ? -12.165 2.251 12.992 1.00 96.38 92 SER A N 1
ATOM 699 C CA . SER A 1 92 ? -13.223 2.870 13.798 1.00 96.38 92 SER A CA 1
ATOM 700 C C . SER A 1 92 ? -13.682 1.977 14.954 1.00 96.38 92 SER A C 1
ATOM 702 O O . SER A 1 92 ? -14.269 2.478 15.911 1.00 96.38 92 SER A O 1
ATOM 704 N N . LYS A 1 93 ? -13.455 0.658 14.851 1.00 95.12 93 LYS A N 1
ATOM 705 C CA . LYS A 1 93 ? -13.750 -0.351 15.874 1.00 95.12 93 LYS A CA 1
ATOM 706 C C . LYS A 1 93 ? -12.738 -1.497 15.806 1.00 95.12 93 LYS A C 1
ATOM 708 O O . LYS A 1 93 ? -12.403 -1.961 14.722 1.00 95.12 93 LYS A O 1
ATOM 713 N N . GLU A 1 94 ? -12.326 -1.999 16.967 1.00 94.38 94 GLU A N 1
ATOM 714 C CA . GLU A 1 94 ? -11.498 -3.214 17.098 1.00 94.38 94 GLU A CA 1
ATOM 715 C C . GLU A 1 94 ? -12.338 -4.488 17.292 1.00 94.38 94 GLU A C 1
ATOM 717 O O . GLU A 1 94 ? -11.818 -5.605 17.229 1.00 94.38 94 GLU A O 1
ATOM 722 N N . ARG A 1 95 ? -13.643 -4.328 17.550 1.00 96.69 95 ARG A N 1
ATOM 723 C CA . ARG A 1 95 ? -14.624 -5.409 17.672 1.00 96.69 95 ARG A CA 1
ATOM 724 C C . ARG A 1 95 ? -15.829 -5.107 16.792 1.00 96.69 95 ARG A C 1
ATOM 726 O O . ARG A 1 95 ? -16.380 -4.012 16.894 1.00 96.69 95 ARG A O 1
ATOM 733 N N . ALA A 1 96 ? -16.221 -6.063 15.961 1.00 96.38 96 ALA A N 1
ATOM 734 C CA . ALA A 1 96 ? -17.328 -5.928 15.018 1.00 96.38 96 ALA A CA 1
ATOM 735 C C . ALA A 1 96 ? -18.054 -7.264 14.827 1.00 96.38 96 ALA A C 1
ATOM 737 O O . ALA A 1 96 ? -17.556 -8.305 15.253 1.00 96.38 96 ALA A O 1
ATOM 738 N N . TYR A 1 97 ? -19.202 -7.249 14.161 1.00 97.62 97 TYR A N 1
ATOM 739 C CA . TYR A 1 97 ? -19.901 -8.451 13.707 1.00 97.62 97 TYR A CA 1
ATOM 740 C C . TYR A 1 97 ? -19.612 -8.752 12.232 1.00 97.62 97 TYR A C 1
ATOM 742 O O . TYR A 1 97 ? -19.227 -7.866 11.469 1.00 97.62 97 TYR A O 1
ATOM 750 N N . VAL A 1 98 ? -19.810 -10.002 11.806 1.00 97.75 98 VAL A N 1
ATOM 751 C CA . VAL A 1 98 ? -19.780 -10.357 10.375 1.00 97.75 98 VAL A CA 1
ATOM 752 C C . VAL A 1 98 ? -20.764 -9.471 9.601 1.00 97.75 98 VAL A C 1
ATOM 754 O O . VAL A 1 98 ? -21.920 -9.339 9.991 1.00 97.75 98 VAL A O 1
ATOM 757 N N . GLY A 1 99 ? -20.304 -8.862 8.508 1.00 96.56 99 GLY A N 1
ATOM 758 C CA . GLY A 1 99 ? -21.079 -7.937 7.678 1.00 96.56 99 GLY A CA 1
ATOM 759 C C . GLY A 1 99 ? -21.136 -6.492 8.190 1.00 96.56 99 GLY A C 1
ATOM 760 O O . GLY A 1 99 ? -21.665 -5.626 7.496 1.00 96.56 99 GLY A O 1
ATOM 761 N N . GLU A 1 100 ? -20.590 -6.193 9.372 1.00 96.81 100 GLU A N 1
ATOM 762 C CA . GLU A 1 100 ? -20.569 -4.831 9.909 1.00 96.81 100 GLU A CA 1
ATOM 763 C C . GLU A 1 100 ? -19.529 -3.955 9.195 1.00 96.81 100 GLU A C 1
ATOM 765 O O . GLU A 1 100 ? -18.373 -4.337 9.034 1.00 96.81 100 GLU A O 1
ATOM 770 N N . GLN A 1 101 ? -19.917 -2.743 8.797 1.00 96.50 101 GLN A N 1
ATOM 771 C CA . GLN A 1 101 ? -19.000 -1.798 8.160 1.00 96.50 101 GLN A CA 1
ATOM 772 C C . GLN A 1 101 ? -18.075 -1.138 9.188 1.00 96.50 101 GLN A C 1
ATOM 774 O O . GLN A 1 101 ? -18.529 -0.509 10.147 1.00 96.50 101 GLN A O 1
ATOM 779 N N . ILE A 1 102 ? -16.770 -1.226 8.944 1.00 96.12 102 ILE A N 1
ATOM 780 C CA . ILE A 1 102 ? -15.722 -0.612 9.761 1.00 96.12 102 ILE A CA 1
ATOM 781 C C . ILE A 1 102 ? -14.961 0.379 8.889 1.00 96.12 102 ILE A C 1
ATOM 783 O O . ILE A 1 102 ? -14.594 0.063 7.761 1.00 96.12 102 ILE A O 1
ATOM 787 N N . VAL A 1 103 ? -14.685 1.576 9.397 1.00 95.56 103 VAL A N 1
ATOM 788 C CA . VAL A 1 103 ? -13.831 2.527 8.682 1.00 95.56 103 VAL A CA 1
ATOM 789 C C . VAL A 1 103 ? -12.376 2.216 9.008 1.00 95.56 103 VAL A C 1
ATOM 791 O O . VAL A 1 103 ? -11.978 2.284 10.169 1.00 95.56 103 VAL A O 1
ATOM 794 N N . LEU A 1 104 ? -11.590 1.896 7.984 1.00 95.06 104 LEU A N 1
ATOM 795 C CA . LEU A 1 104 ? -10.134 1.853 8.040 1.00 95.06 104 LEU A CA 1
ATOM 796 C C . LEU A 1 104 ? -9.602 3.195 7.543 1.00 95.06 104 LEU A C 1
ATOM 798 O O . LEU A 1 104 ? -9.877 3.591 6.409 1.00 95.06 104 LEU A O 1
ATOM 802 N N . GLU A 1 105 ? -8.830 3.888 8.373 1.00 94.44 105 GLU A N 1
ATOM 803 C CA . GLU A 1 105 ? -8.180 5.147 8.011 1.00 94.44 105 GLU A CA 1
ATOM 804 C C . GLU A 1 105 ? -6.663 4.970 8.020 1.00 94.44 105 GLU A C 1
ATOM 806 O O . GLU A 1 105 ? -6.083 4.537 9.012 1.00 94.44 105 GLU A O 1
ATOM 811 N N . ALA A 1 106 ? -6.019 5.313 6.907 1.00 94.38 106 ALA A N 1
ATOM 812 C CA . ALA A 1 106 ? -4.572 5.406 6.789 1.00 94.38 106 ALA A CA 1
ATOM 813 C C . ALA A 1 106 ? -4.170 6.880 6.688 1.00 94.38 106 ALA A C 1
ATOM 815 O O . ALA A 1 106 ? -4.594 7.584 5.769 1.00 94.38 106 ALA A O 1
ATOM 816 N N . VAL A 1 107 ? -3.335 7.337 7.619 1.00 94.19 107 VAL A N 1
ATOM 817 C CA . VAL A 1 107 ? -2.831 8.709 7.693 1.00 94.19 107 VAL A CA 1
ATOM 818 C C . VAL A 1 107 ? -1.334 8.712 7.408 1.00 94.19 107 VAL A C 1
ATOM 820 O O . VAL A 1 107 ? -0.535 8.135 8.153 1.00 94.19 107 VAL A O 1
ATOM 823 N N . PHE A 1 108 ? -0.951 9.371 6.318 1.00 93.31 108 PHE A N 1
ATOM 824 C CA . PHE A 1 108 ? 0.439 9.629 5.976 1.00 93.31 108 PHE A CA 1
ATOM 825 C C . PHE A 1 108 ? 0.870 10.987 6.531 1.00 93.31 108 PHE A C 1
ATOM 827 O O . PHE A 1 108 ? 0.374 12.023 6.091 1.00 93.31 108 PHE A O 1
ATOM 834 N N . TYR A 1 109 ? 1.816 10.973 7.469 1.00 93.12 109 TYR A N 1
ATOM 835 C CA . TYR A 1 109 ? 2.431 12.160 8.051 1.00 93.12 109 TYR A CA 1
ATOM 836 C C . TYR A 1 109 ? 3.777 12.441 7.384 1.00 93.12 109 TYR A C 1
ATOM 838 O O . TYR A 1 109 ? 4.636 11.555 7.316 1.00 93.12 109 TYR A O 1
ATOM 846 N N . TYR A 1 110 ? 3.993 13.681 6.947 1.00 91.06 110 TYR A N 1
ATOM 847 C CA . TYR A 1 110 ? 5.263 14.117 6.368 1.00 91.06 110 TYR A CA 1
ATOM 848 C C . TYR A 1 110 ? 5.684 15.509 6.853 1.00 91.06 110 TYR A C 1
ATOM 850 O O . TYR A 1 110 ? 4.861 16.411 7.014 1.00 91.06 110 TYR A O 1
ATOM 858 N N . SER A 1 111 ? 6.977 15.674 7.148 1.00 88.69 111 SER A N 1
ATOM 859 C CA . SER A 1 111 ? 7.525 16.923 7.696 1.00 88.69 111 SER A CA 1
ATOM 860 C C . SER A 1 111 ? 7.284 18.117 6.770 1.00 88.69 111 SER A C 1
ATOM 862 O O . SER A 1 111 ? 7.405 18.012 5.546 1.00 88.69 111 SER A O 1
ATOM 864 N N . ASN A 1 112 ? 7.040 19.290 7.363 1.00 75.38 112 ASN A N 1
ATOM 865 C CA . ASN A 1 112 ? 6.973 20.552 6.624 1.00 75.38 112 ASN A CA 1
ATOM 866 C C . ASN A 1 112 ? 8.255 20.775 5.805 1.00 75.38 112 ASN A C 1
ATOM 868 O O . ASN A 1 112 ? 9.355 20.808 6.354 1.00 75.38 112 ASN A O 1
ATOM 872 N N . GLY A 1 113 ? 8.107 20.959 4.490 1.00 73.06 113 GLY A N 1
ATOM 873 C CA . GLY A 1 113 ? 9.219 21.212 3.567 1.00 73.06 113 GLY A CA 1
ATOM 874 C C . GLY A 1 113 ? 9.834 19.964 2.926 1.00 73.06 113 GLY A C 1
ATOM 875 O O . GLY A 1 113 ? 10.635 20.106 1.998 1.00 73.06 113 GLY A O 1
ATOM 876 N N . ASN A 1 114 ? 9.439 18.755 3.340 1.00 80.06 114 ASN A N 1
ATOM 877 C CA . ASN A 1 114 ? 9.800 17.545 2.610 1.00 80.06 114 ASN A CA 1
ATOM 878 C C . ASN A 1 114 ? 8.996 17.480 1.310 1.00 80.06 114 ASN A C 1
ATOM 880 O O . ASN A 1 114 ? 7.769 17.436 1.319 1.00 80.06 114 ASN A O 1
ATOM 884 N N . GLN A 1 115 ? 9.702 17.477 0.181 1.00 81.38 115 GLN A N 1
ATOM 885 C CA . GLN A 1 115 ? 9.075 17.342 -1.128 1.00 81.38 115 GLN A CA 1
ATOM 886 C C . GLN A 1 115 ? 8.794 15.871 -1.419 1.00 81.38 115 GLN A C 1
ATOM 888 O O . GLN A 1 115 ? 9.686 15.028 -1.296 1.00 81.38 115 GLN A O 1
ATOM 893 N N . ILE A 1 116 ? 7.568 15.579 -1.838 1.00 86.19 116 ILE A N 1
ATOM 894 C CA . ILE A 1 116 ? 7.177 14.273 -2.359 1.00 86.19 116 ILE A CA 1
ATOM 895 C C . ILE A 1 116 ? 7.156 14.377 -3.882 1.00 86.19 116 ILE A C 1
ATOM 897 O O . ILE A 1 116 ? 6.546 15.282 -4.449 1.00 86.19 116 ILE A O 1
ATOM 901 N N . ASP A 1 117 ? 7.854 13.463 -4.544 1.00 84.25 117 ASP A N 1
ATOM 902 C CA . ASP A 1 117 ? 7.848 13.352 -5.997 1.00 84.25 117 ASP A CA 1
ATOM 903 C C . ASP A 1 117 ? 6.675 12.462 -6.423 1.00 84.25 117 ASP A C 1
ATOM 905 O O . ASP A 1 117 ? 6.765 11.233 -6.407 1.00 84.25 117 ASP A O 1
ATOM 909 N N . GLY A 1 118 ? 5.569 13.101 -6.810 1.00 76.62 118 GLY A N 1
ATOM 910 C CA . GLY A 1 118 ? 4.362 12.420 -7.279 1.00 76.62 118 GLY A CA 1
ATOM 911 C C . GLY A 1 118 ? 4.492 11.753 -8.653 1.00 76.62 118 GLY A C 1
ATOM 912 O O . GLY A 1 118 ? 3.582 11.032 -9.048 1.00 76.62 118 GLY A O 1
ATOM 913 N N . SER A 1 119 ? 5.601 11.936 -9.388 1.00 75.31 119 SER A N 1
ATOM 914 C CA . SER A 1 119 ? 5.752 11.405 -10.758 1.00 75.31 119 SER A CA 1
ATOM 915 C C . SER A 1 119 ? 5.731 9.876 -10.845 1.00 75.31 119 SER A C 1
ATOM 917 O O . SER A 1 119 ? 5.424 9.325 -11.900 1.00 75.31 119 SER A O 1
ATOM 919 N N . ARG A 1 120 ? 6.051 9.185 -9.744 1.00 69.38 120 ARG A N 1
ATOM 920 C CA . ARG A 1 120 ? 5.961 7.719 -9.629 1.00 69.38 120 ARG A CA 1
ATOM 921 C C . ARG A 1 120 ? 4.769 7.245 -8.797 1.00 69.38 120 ARG A C 1
ATOM 923 O O . ARG A 1 120 ? 4.653 6.051 -8.549 1.00 69.38 120 ARG A O 1
ATOM 930 N N . GLY A 1 121 ? 3.898 8.168 -8.396 1.00 77.25 121 GLY A N 1
ATOM 931 C CA . GLY A 1 121 ? 2.779 7.901 -7.505 1.00 77.25 121 GLY A CA 1
ATOM 932 C C . GLY A 1 121 ? 3.191 7.672 -6.048 1.00 77.25 121 GLY A C 1
ATOM 933 O O . GLY A 1 121 ? 4.368 7.558 -5.699 1.00 77.25 121 GLY A O 1
ATOM 934 N N . ILE A 1 122 ? 2.172 7.621 -5.197 1.00 86.25 122 ILE A N 1
ATOM 935 C CA . ILE A 1 122 ? 2.245 7.180 -3.805 1.00 86.25 122 ILE A CA 1
ATOM 936 C C . ILE A 1 122 ? 1.398 5.912 -3.736 1.00 86.25 122 ILE A C 1
ATOM 938 O O . ILE A 1 122 ? 0.229 5.943 -4.115 1.00 86.25 122 ILE A O 1
ATOM 942 N N . GLN A 1 123 ? 1.980 4.807 -3.282 1.00 88.88 123 GLN A N 1
ATOM 943 C CA . GLN A 1 123 ? 1.310 3.512 -3.255 1.00 88.88 123 GLN A CA 1
ATOM 944 C C . GLN A 1 123 ? 1.134 3.034 -1.817 1.00 88.88 123 GLN A C 1
ATOM 946 O O . GLN A 1 123 ? 2.107 2.733 -1.125 1.00 88.88 123 GLN A O 1
ATOM 951 N N . LEU A 1 124 ? -0.120 2.973 -1.376 1.00 90.88 124 LEU A N 1
ATOM 952 C CA . LEU A 1 124 ? -0.515 2.385 -0.103 1.00 90.88 124 LEU A CA 1
ATOM 953 C C . LEU A 1 124 ? -0.854 0.911 -0.333 1.00 90.88 124 LEU A C 1
ATOM 955 O O . LEU A 1 124 ? -1.746 0.612 -1.117 1.00 90.88 124 LEU A O 1
ATOM 959 N N . SER A 1 125 ? -0.161 0.011 0.359 1.00 90.69 125 SER A N 1
ATOM 960 C CA . SER A 1 125 ? -0.520 -1.406 0.434 1.00 90.69 125 SER A CA 1
ATOM 961 C C . SER A 1 125 ? -1.138 -1.689 1.794 1.00 90.69 125 SER A C 1
ATOM 963 O O . SER A 1 125 ? -0.503 -1.463 2.830 1.00 90.69 125 SER A O 1
ATOM 965 N N . LEU A 1 126 ? -2.375 -2.182 1.780 1.00 91.06 126 LEU A N 1
ATOM 966 C CA . LEU A 1 126 ? -3.092 -2.591 2.980 1.00 91.06 126 LEU A CA 1
ATOM 967 C C . LEU A 1 126 ? -3.032 -4.116 3.147 1.00 91.06 126 LEU A C 1
ATOM 969 O O . LEU A 1 126 ? -3.200 -4.845 2.172 1.00 91.06 126 LEU A O 1
ATOM 973 N N . PRO A 1 127 ? -2.856 -4.628 4.377 1.00 87.06 127 PRO A N 1
ATOM 974 C CA . PRO A 1 127 ? -2.794 -6.071 4.645 1.00 87.06 127 PRO A CA 1
ATOM 975 C C . PRO A 1 127 ? -4.114 -6.801 4.347 1.00 87.06 127 PRO A C 1
ATOM 977 O O . PRO A 1 127 ? -4.119 -8.001 4.093 1.00 87.06 127 PRO A O 1
ATOM 980 N N . VAL A 1 128 ? -5.231 -6.072 4.393 1.00 89.88 128 VAL A N 1
ATOM 981 C CA . VAL A 1 128 ? -6.592 -6.577 4.163 1.00 89.88 128 VAL A CA 1
ATOM 982 C C . VAL A 1 128 ? -6.975 -6.605 2.682 1.00 89.88 128 VAL A C 1
ATOM 984 O O . VAL A 1 128 ? -8.014 -7.152 2.326 1.00 89.88 128 VAL A O 1
ATOM 987 N N . GLU A 1 129 ? -6.159 -6.018 1.805 1.00 87.56 129 GLU A N 1
ATOM 988 C CA . GLU A 1 129 ? -6.446 -5.954 0.374 1.00 87.56 129 GLU A CA 1
ATOM 989 C C . GLU A 1 129 ? -6.292 -7.339 -0.270 1.00 87.56 129 GLU A C 1
ATOM 991 O O . GLU A 1 129 ? -5.239 -7.972 -0.188 1.00 87.56 129 GLU A O 1
ATOM 996 N N . GLY A 1 130 ? -7.375 -7.838 -0.874 1.00 82.56 130 GLY A N 1
ATOM 997 C CA . GLY A 1 130 ? -7.430 -9.191 -1.438 1.00 82.56 130 GLY A CA 1
ATOM 998 C C . GLY A 1 130 ? -7.457 -10.320 -0.398 1.00 82.56 130 GLY A C 1
ATOM 999 O O . GLY A 1 130 ? -7.293 -11.484 -0.766 1.00 82.56 130 GLY A O 1
ATOM 1000 N N . HIS A 1 131 ? -7.649 -10.011 0.888 1.00 88.94 131 HIS A N 1
ATOM 1001 C CA . HIS A 1 131 ? -7.768 -11.018 1.939 1.00 88.94 131 HIS A CA 1
ATOM 1002 C C . HIS A 1 131 ? -9.181 -11.623 1.956 1.00 88.94 131 HIS A C 1
ATOM 1004 O O . HIS A 1 131 ? -10.166 -10.902 2.036 1.00 88.94 131 HIS A O 1
ATOM 1010 N N . GLU A 1 132 ? -9.305 -12.953 1.953 1.00 90.62 132 GLU A N 1
ATOM 1011 C CA . GLU A 1 132 ? -10.602 -13.645 1.801 1.00 90.62 132 GLU A CA 1
ATOM 1012 C C . GLU A 1 132 ? -11.638 -13.363 2.907 1.00 90.62 132 GLU A C 1
ATOM 1014 O O . GLU A 1 132 ? -12.837 -13.542 2.701 1.00 90.62 132 GLU A O 1
ATOM 1019 N N . ALA A 1 133 ? -11.182 -12.937 4.087 1.00 93.44 133 ALA A N 1
ATOM 1020 C CA . ALA A 1 133 ? -12.048 -12.600 5.217 1.00 93.44 133 ALA A CA 1
ATOM 1021 C C . ALA A 1 133 ? -12.598 -11.162 5.175 1.00 93.44 133 ALA A C 1
ATOM 1023 O O . ALA A 1 133 ? -13.322 -10.775 6.093 1.00 93.44 133 ALA A O 1
ATOM 1024 N 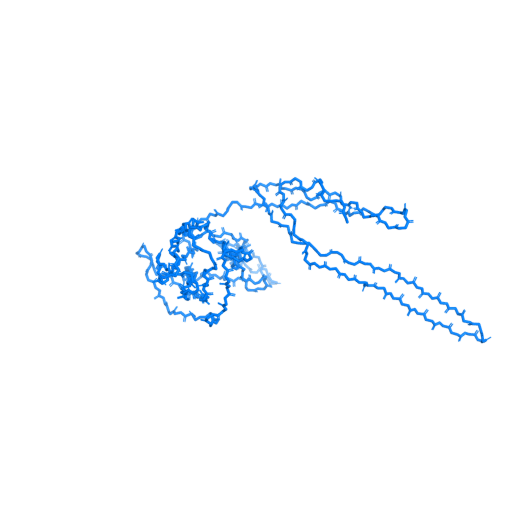N . PHE A 1 134 ? -12.237 -10.367 4.162 1.00 95.69 134 PHE A N 1
ATOM 1025 C CA . PHE A 1 134 ? -12.563 -8.947 4.105 1.00 95.69 134 PHE A CA 1
ATOM 1026 C C . PHE A 1 134 ? -12.961 -8.496 2.702 1.00 95.69 134 PHE A C 1
ATOM 1028 O O . PHE A 1 134 ? -12.290 -8.791 1.717 1.00 95.69 134 PHE A O 1
ATOM 1035 N N . GLU A 1 135 ? -14.013 -7.692 2.635 1.00 95.69 135 GLU A N 1
ATOM 1036 C CA . GLU A 1 135 ? -14.308 -6.854 1.479 1.00 95.69 135 GLU A CA 1
ATOM 1037 C C . GLU A 1 135 ? -13.895 -5.415 1.780 1.00 95.69 135 GLU A C 1
ATOM 1039 O O . GLU A 1 135 ? -14.014 -4.943 2.916 1.00 95.69 135 GLU A O 1
ATOM 1044 N N . LEU A 1 136 ? -13.387 -4.719 0.765 1.00 94.56 136 LEU A N 1
ATOM 1045 C CA . LEU A 1 136 ? -12.809 -3.392 0.917 1.00 94.56 136 LEU A CA 1
ATOM 1046 C C . LEU A 1 136 ? -13.379 -2.442 -0.138 1.00 94.56 136 LEU A C 1
ATOM 1048 O O . LEU A 1 136 ? -13.302 -2.719 -1.333 1.00 94.56 136 LEU A O 1
ATOM 1052 N N . TYR A 1 137 ? -13.910 -1.309 0.311 1.00 93.81 137 TYR A N 1
ATOM 1053 C CA . TYR A 1 137 ? -14.535 -0.290 -0.533 1.00 93.81 137 TYR A CA 1
ATOM 1054 C C . TYR A 1 137 ? -13.931 1.085 -0.236 1.00 93.81 137 TYR A C 1
ATOM 1056 O O . TYR A 1 137 ? -13.567 1.369 0.902 1.00 93.81 137 TYR A O 1
ATOM 1064 N N . ASP A 1 138 ? -13.827 1.961 -1.231 1.00 90.44 138 ASP A N 1
ATOM 1065 C CA . ASP A 1 138 ? -13.316 3.322 -1.024 1.00 90.44 138 ASP A CA 1
ATOM 1066 C C . ASP A 1 138 ? -14.357 4.217 -0.327 1.00 90.44 138 ASP A C 1
ATOM 1068 O O . ASP A 1 138 ? -15.526 4.225 -0.709 1.00 90.44 138 ASP A O 1
ATOM 1072 N N . LEU A 1 139 ? -13.934 4.982 0.690 1.00 83.31 139 LEU A N 1
ATOM 1073 C CA . LEU A 1 139 ? -14.786 5.878 1.493 1.00 83.31 139 LEU A CA 1
ATOM 1074 C C . LEU A 1 139 ? -14.295 7.335 1.397 1.00 83.31 139 LEU A C 1
ATOM 1076 O O . LEU A 1 139 ? -14.032 7.995 2.400 1.00 83.31 139 LEU A O 1
ATOM 1080 N N . ASP A 1 140 ? -14.175 7.827 0.166 1.00 68.88 140 ASP A N 1
ATOM 1081 C CA . ASP A 1 140 ? -13.574 9.107 -0.243 1.00 68.88 140 ASP A CA 1
ATOM 1082 C C . ASP A 1 140 ? -12.049 9.069 -0.437 1.00 68.88 140 ASP A C 1
ATOM 1084 O O . ASP A 1 140 ? -11.292 8.456 0.320 1.00 68.88 140 ASP A O 1
ATOM 1088 N N . GLY A 1 141 ? -11.586 9.790 -1.463 1.00 57.28 141 GLY A N 1
ATOM 1089 C CA . GLY A 1 141 ? -10.168 9.984 -1.746 1.00 57.28 141 GLY A CA 1
ATOM 1090 C C . GLY A 1 141 ? -9.586 11.167 -0.972 1.00 57.28 141 GLY A C 1
ATOM 1091 O O . GLY A 1 141 ? -10.109 12.273 -1.060 1.00 57.28 141 GLY A O 1
ATOM 1092 N N . GLY A 1 142 ? -8.481 10.942 -0.256 1.00 57.75 142 GLY A N 1
ATOM 1093 C CA . GLY A 1 142 ? -7.448 11.962 -0.047 1.00 57.75 142 GLY A CA 1
ATOM 1094 C C . GLY A 1 142 ? -7.911 13.291 0.547 1.00 57.75 142 GLY A C 1
ATOM 1095 O O . GLY A 1 142 ? -7.731 14.315 -0.103 1.00 57.75 142 GLY A O 1
ATOM 1096 N N . GLN A 1 143 ? -8.492 13.322 1.751 1.00 61.22 143 GLN A N 1
ATOM 1097 C CA . GLN A 1 143 ? -8.673 14.608 2.437 1.00 61.22 143 GLN A CA 1
ATOM 1098 C C . GLN A 1 143 ? -7.392 14.973 3.185 1.00 61.22 143 GLN A C 1
ATOM 1100 O O . GLN A 1 143 ? -7.115 14.455 4.275 1.00 61.22 143 GLN A O 1
ATOM 1105 N N . ASP A 1 144 ? -6.625 15.896 2.610 1.00 64.56 144 ASP A N 1
ATOM 1106 C CA . ASP A 1 144 ? -5.588 16.600 3.350 1.00 64.56 144 ASP A CA 1
ATOM 1107 C C . ASP A 1 144 ? -6.283 17.427 4.435 1.00 64.56 144 ASP A C 1
ATOM 1109 O O . ASP A 1 144 ? -7.054 18.351 4.160 1.00 64.56 144 ASP A O 1
ATOM 1113 N N . ARG A 1 145 ? -6.041 17.065 5.695 1.00 65.00 145 ARG A N 1
ATOM 1114 C CA . ARG A 1 145 ? -6.304 17.987 6.801 1.00 65.00 145 ARG A CA 1
ATOM 1115 C C . ARG A 1 145 ? -4.999 18.712 7.065 1.00 65.00 145 ARG A C 1
ATOM 1117 O O . ARG A 1 145 ? -3.925 18.174 6.797 1.00 65.00 145 ARG A O 1
ATOM 1124 N N . GLY A 1 146 ? -5.111 19.950 7.530 1.00 72.06 146 GLY A N 1
ATOM 1125 C CA . GLY A 1 146 ? -3.961 20.793 7.826 1.00 72.06 146 GLY A CA 1
ATOM 1126 C C . GLY A 1 146 ? -2.967 20.149 8.808 1.00 72.06 146 GLY A C 1
ATOM 1127 O O . GLY A 1 146 ? -3.103 18.987 9.192 1.00 72.06 146 GLY A O 1
ATOM 1128 N N . PRO A 1 147 ? -1.949 20.903 9.233 1.00 84.62 147 PRO A N 1
ATOM 1129 C CA . PRO A 1 147 ? -0.895 20.367 10.078 1.00 84.62 147 PRO A CA 1
ATOM 1130 C C . PRO A 1 147 ? -1.445 19.694 11.347 1.00 84.62 147 PRO A C 1
ATOM 1132 O O . PRO A 1 147 ? -2.260 20.288 12.050 1.00 84.62 147 PRO A O 1
ATOM 1135 N N . GLU A 1 148 ? -0.958 18.497 11.671 1.00 91.38 148 GLU A N 1
ATOM 1136 C CA . GLU A 1 148 ? -1.267 17.792 12.921 1.00 91.38 148 GLU A CA 1
ATOM 1137 C C . GLU A 1 148 ? -0.007 17.576 13.753 1.00 91.38 148 GLU A C 1
ATOM 1139 O O . GLU A 1 148 ? 1.092 17.410 13.217 1.00 91.38 148 GLU A O 1
ATOM 1144 N N . ASN A 1 149 ? -0.170 17.562 15.076 1.00 91.25 149 ASN A N 1
ATOM 1145 C CA . ASN A 1 149 ? 0.908 17.217 15.987 1.00 91.25 149 ASN A CA 1
ATOM 1146 C C . ASN A 1 149 ? 0.961 15.700 16.190 1.00 91.25 149 ASN A C 1
ATOM 1148 O O . ASN A 1 149 ? -0.024 15.093 16.606 1.00 91.25 149 ASN A O 1
ATOM 1152 N N . LEU A 1 150 ? 2.123 15.108 15.936 1.00 90.31 150 LEU A N 1
ATOM 1153 C CA . LEU A 1 150 ? 2.423 13.716 16.236 1.00 90.31 150 LEU A CA 1
ATOM 1154 C C . LEU A 1 150 ? 3.751 13.672 16.993 1.00 90.31 150 LEU A C 1
ATOM 1156 O O . LEU A 1 150 ? 4.755 14.204 16.518 1.00 90.31 150 LEU A O 1
ATOM 1160 N N . GLU A 1 151 ? 3.753 13.065 18.182 1.00 88.38 151 GLU A N 1
ATOM 1161 C CA . GLU A 1 151 ? 4.959 12.903 19.015 1.00 88.38 151 GLU A CA 1
ATOM 1162 C C . GLU A 1 151 ? 5.692 14.242 19.284 1.00 88.38 151 GLU A C 1
ATOM 1164 O O . GLU A 1 151 ? 6.919 14.317 19.312 1.00 88.38 151 GLU A O 1
ATOM 1169 N N . GLY A 1 152 ? 4.937 15.338 19.452 1.00 88.88 152 GLY A N 1
ATOM 1170 C CA . GLY A 1 152 ? 5.483 16.669 19.733 1.00 88.88 152 GLY A CA 1
ATOM 1171 C C . GLY A 1 152 ? 5.991 17.435 18.506 1.00 88.88 152 GLY A C 1
ATOM 1172 O O . GLY A 1 152 ? 6.465 18.562 18.652 1.00 88.88 152 GLY A O 1
ATOM 1173 N N . ARG A 1 153 ? 5.869 16.886 17.290 1.00 89.88 153 ARG A N 1
ATOM 1174 C CA . ARG A 1 153 ? 6.268 17.546 16.033 1.00 89.88 153 ARG A CA 1
ATOM 1175 C C . ARG A 1 153 ? 5.058 17.753 15.126 1.00 89.88 153 ARG A C 1
ATOM 1177 O O . ARG A 1 153 ? 4.171 16.910 15.063 1.00 89.88 153 ARG A O 1
ATOM 1184 N N . ASN A 1 154 ? 5.027 18.877 14.411 1.00 91.31 154 ASN A N 1
ATOM 1185 C CA . ASN A 1 154 ? 3.958 19.166 13.455 1.00 91.31 154 ASN A CA 1
ATOM 1186 C C . ASN A 1 154 ? 4.289 18.574 12.082 1.00 91.31 154 ASN A C 1
ATOM 1188 O O . ASN A 1 154 ? 5.360 18.837 11.527 1.00 91.31 154 ASN A O 1
ATOM 1192 N N . PHE A 1 155 ? 3.340 17.835 11.525 1.00 92.31 155 PHE A N 1
ATOM 1193 C CA . PHE A 1 155 ? 3.420 17.190 10.221 1.00 92.31 155 PHE A CA 1
ATOM 1194 C C . PHE A 1 155 ? 2.271 17.656 9.333 1.00 92.31 155 PHE A C 1
ATOM 1196 O O . PHE A 1 155 ? 1.179 17.934 9.821 1.00 92.31 155 PHE A O 1
ATOM 1203 N N . GLN A 1 156 ? 2.496 17.692 8.023 1.00 90.75 156 GLN A N 1
ATOM 1204 C CA . GLN A 1 156 ? 1.396 17.668 7.060 1.00 90.75 156 GLN A CA 1
ATOM 1205 C C . GLN A 1 156 ? 0.789 16.268 7.019 1.00 90.75 156 GLN A C 1
ATOM 1207 O O . GLN A 1 156 ? 1.485 15.288 7.302 1.00 90.75 156 GLN A O 1
ATOM 1212 N N . THR A 1 157 ? -0.491 16.176 6.657 1.00 90.94 157 THR A N 1
ATOM 1213 C CA . THR A 1 157 ? -1.211 14.902 6.662 1.00 90.94 157 THR A CA 1
ATOM 1214 C C . THR A 1 157 ? -2.000 14.683 5.385 1.00 90.94 157 THR A C 1
ATOM 1216 O O . THR A 1 157 ? -2.723 15.572 4.949 1.00 90.94 157 THR A O 1
ATOM 1219 N N . SER A 1 158 ? -1.916 13.468 4.845 1.00 90.00 158 SER A N 1
ATOM 1220 C CA . SER A 1 158 ? -2.795 12.997 3.775 1.00 90.00 158 SER A CA 1
ATOM 1221 C C . SER A 1 158 ? -3.494 11.712 4.207 1.00 90.00 158 SER A C 1
ATOM 1223 O O . SER A 1 158 ? -2.863 10.840 4.810 1.00 90.00 158 SER A O 1
ATOM 1225 N N . ARG A 1 159 ? -4.805 11.606 3.958 1.00 90.25 159 ARG A N 1
ATOM 1226 C CA . ARG A 1 159 ? -5.646 10.512 4.474 1.00 90.25 159 ARG A CA 1
ATOM 1227 C C . ARG A 1 159 ? -6.310 9.719 3.378 1.00 90.25 159 ARG A C 1
ATOM 1229 O O . ARG A 1 159 ? -6.907 10.284 2.470 1.00 90.25 159 ARG A O 1
ATOM 1236 N N . VAL A 1 160 ? -6.312 8.408 3.549 1.00 91.56 160 VAL A N 1
ATOM 1237 C CA . VAL A 1 160 ? -7.128 7.489 2.760 1.00 91.56 160 VAL A CA 1
ATOM 1238 C C . VAL A 1 160 ? -8.064 6.763 3.708 1.00 91.56 160 VAL A C 1
ATOM 1240 O O . VAL A 1 160 ? -7.617 6.209 4.713 1.00 91.56 160 VAL A O 1
ATOM 1243 N N . ARG A 1 161 ? -9.358 6.762 3.388 1.00 92.62 161 ARG A N 1
ATOM 1244 C CA . ARG A 1 161 ? -10.372 6.029 4.144 1.00 92.62 161 ARG A CA 1
ATOM 1245 C C . ARG A 1 161 ? -10.997 4.964 3.266 1.00 92.62 161 ARG A C 1
ATOM 1247 O O . ARG A 1 161 ? -11.289 5.202 2.096 1.00 92.62 161 ARG A O 1
ATOM 1254 N N . LYS A 1 162 ? -11.217 3.797 3.852 1.00 93.69 162 LYS A N 1
ATOM 1255 C CA . LYS A 1 162 ? -11.893 2.674 3.211 1.00 93.69 162 LYS A CA 1
ATOM 1256 C C . LYS A 1 162 ? -12.911 2.070 4.168 1.00 93.69 162 LYS A C 1
ATOM 1258 O O . LYS A 1 162 ? -12.707 2.082 5.381 1.00 93.69 162 LYS A O 1
ATOM 1263 N N . VAL A 1 163 ? -13.995 1.534 3.624 1.00 96.00 163 VAL A N 1
ATOM 1264 C CA . VAL A 1 163 ? -14.891 0.638 4.354 1.00 96.00 163 VAL A CA 1
ATOM 1265 C C . VAL A 1 163 ? -14.323 -0.766 4.269 1.00 96.00 163 VAL A C 1
ATOM 1267 O O . VAL A 1 163 ? -14.112 -1.290 3.179 1.00 96.00 163 VAL A O 1
ATOM 1270 N N . LEU A 1 164 ? -14.099 -1.361 5.429 1.00 96.25 164 LEU A N 1
ATOM 1271 C CA . LEU A 1 164 ? -13.733 -2.749 5.625 1.00 96.25 164 LEU A CA 1
ATOM 1272 C C . LEU A 1 164 ? -14.971 -3.502 6.121 1.00 96.25 164 LEU A C 1
ATOM 1274 O O . LEU A 1 164 ? -15.512 -3.161 7.173 1.00 96.25 164 LEU A O 1
ATOM 1278 N N . VAL A 1 165 ? -15.410 -4.517 5.379 1.00 97.25 165 VAL A N 1
ATOM 1279 C CA . VAL A 1 165 ? -16.532 -5.385 5.765 1.00 97.25 165 VAL A CA 1
ATOM 1280 C C . VAL A 1 165 ? -15.994 -6.794 6.023 1.00 97.25 165 VAL A C 1
ATOM 1282 O O . VAL A 1 165 ? -15.508 -7.435 5.089 1.00 97.25 165 VAL A O 1
ATOM 1285 N N . PRO A 1 166 ? -16.035 -7.303 7.266 1.00 97.06 166 PRO A N 1
ATOM 1286 C CA . PRO A 1 166 ? -15.579 -8.647 7.571 1.00 97.06 166 PRO A CA 1
ATOM 1287 C C . PRO A 1 166 ? -16.615 -9.684 7.132 1.00 97.06 166 PRO A C 1
ATOM 1289 O O . PRO A 1 166 ? -17.795 -9.585 7.462 1.00 97.06 166 PRO A O 1
ATOM 1292 N N . THR A 1 167 ? -16.170 -10.719 6.430 1.00 96.50 167 THR A N 1
ATOM 1293 C CA . THR A 1 167 ? -17.036 -11.783 5.893 1.00 96.50 167 THR A CA 1
ATOM 1294 C C . THR A 1 167 ? -17.014 -13.053 6.744 1.00 96.50 167 THR A C 1
ATOM 1296 O O . THR A 1 167 ? -17.831 -13.952 6.545 1.00 96.50 167 THR A O 1
ATOM 1299 N N . ARG A 1 168 ? -16.092 -13.147 7.712 1.00 95.62 168 ARG A N 1
ATOM 1300 C CA . ARG A 1 168 ? -15.930 -14.300 8.609 1.00 95.62 168 ARG A CA 1
ATOM 1301 C C . ARG A 1 168 ? -15.644 -13.852 10.038 1.00 95.62 168 ARG A C 1
ATOM 1303 O O . ARG A 1 168 ? -14.937 -12.872 10.256 1.00 95.62 168 ARG A O 1
ATOM 1310 N N . ALA A 1 169 ? -16.176 -14.597 11.004 1.00 97.06 169 ALA A N 1
ATOM 1311 C CA . ALA A 1 169 ? -15.867 -14.409 12.417 1.00 97.06 169 ALA A CA 1
ATOM 1312 C C . ALA A 1 169 ? -14.456 -14.929 12.742 1.00 97.06 169 ALA A C 1
ATOM 1314 O O . ALA A 1 169 ? -13.975 -15.874 12.114 1.00 97.06 169 ALA A O 1
ATOM 1315 N N . GLY A 1 170 ? -13.808 -14.331 13.738 1.00 96.38 170 GLY A N 1
ATOM 1316 C CA . GLY A 1 170 ? -12.459 -14.685 14.172 1.00 96.38 170 GLY A CA 1
ATOM 1317 C C . GLY A 1 170 ? -11.661 -13.483 14.668 1.00 96.38 170 GLY A C 1
ATOM 1318 O O . GLY A 1 170 ? -12.122 -12.345 14.618 1.00 96.38 170 GLY A O 1
ATOM 1319 N N . THR A 1 171 ? -10.444 -13.738 15.139 1.00 96.62 171 THR A N 1
ATOM 1320 C CA . THR A 1 171 ? -9.487 -12.683 15.489 1.00 96.62 171 THR A CA 1
ATOM 1321 C C . THR A 1 171 ? -8.438 -12.593 14.397 1.00 96.62 171 THR A C 1
ATOM 1323 O O . THR A 1 171 ? -7.708 -13.553 14.153 1.00 96.62 171 THR A O 1
ATOM 1326 N N . PHE A 1 172 ? -8.363 -11.435 13.755 1.00 95.06 172 PHE A N 1
ATOM 1327 C CA . PHE A 1 172 ? -7.482 -11.181 12.628 1.00 95.06 172 PHE A CA 1
ATOM 1328 C C . PHE A 1 172 ? -6.365 -10.226 13.057 1.00 95.06 172 PHE A C 1
ATOM 1330 O O . PHE A 1 172 ? -6.614 -9.021 13.170 1.00 95.06 172 PHE A O 1
ATOM 1337 N N . PRO A 1 173 ? -5.139 -10.726 13.307 1.00 94.06 173 PRO A N 1
ATOM 1338 C CA . PRO A 1 173 ? -3.980 -9.853 13.400 1.00 94.06 173 PRO A CA 1
ATOM 1339 C C . PRO A 1 173 ? -3.736 -9.239 12.019 1.00 94.06 173 PRO A C 1
ATOM 1341 O O . PRO A 1 173 ? -3.611 -9.949 11.022 1.00 94.06 173 PRO A O 1
ATOM 1344 N N . LEU A 1 174 ? -3.708 -7.912 11.955 1.00 91.44 174 LEU A N 1
ATOM 1345 C CA . LEU A 1 174 ? -3.470 -7.183 10.720 1.00 91.44 174 LEU A CA 1
ATOM 1346 C C . LEU A 1 174 ? -2.000 -6.775 10.678 1.00 91.44 174 LEU A C 1
ATOM 1348 O O . LEU A 1 174 ? -1.543 -5.957 11.483 1.00 91.44 174 LEU A O 1
ATOM 1352 N N . GLU A 1 175 ? -1.273 -7.353 9.724 1.00 89.88 175 GLU A N 1
ATOM 1353 C CA . GLU A 1 175 ? 0.107 -6.966 9.431 1.00 89.88 175 GLU A CA 1
ATOM 1354 C C . GLU A 1 175 ? 0.202 -5.455 9.164 1.00 89.88 175 GLU A C 1
ATOM 1356 O O . GLU A 1 175 ? -0.725 -4.878 8.595 1.00 89.88 175 GLU A O 1
ATOM 1361 N N . PRO A 1 176 ? 1.306 -4.783 9.523 1.00 93.38 176 PRO A N 1
ATOM 1362 C CA . PRO A 1 176 ? 1.482 -3.375 9.199 1.00 93.38 176 PRO A CA 1
ATOM 1363 C C . PRO A 1 176 ? 1.263 -3.083 7.710 1.00 93.38 176 PRO A C 1
ATOM 1365 O O . PRO A 1 176 ? 1.854 -3.721 6.835 1.00 93.38 176 PRO A O 1
ATOM 1368 N N . ALA A 1 177 ? 0.445 -2.074 7.421 1.00 94.00 177 ALA A N 1
ATOM 1369 C CA . ALA A 1 177 ? 0.356 -1.503 6.088 1.00 94.00 177 ALA A CA 1
ATOM 1370 C C . ALA A 1 177 ? 1.694 -0.863 5.706 1.00 94.00 177 ALA A C 1
ATOM 1372 O O . ALA A 1 177 ? 2.479 -0.457 6.568 1.00 94.00 177 ALA A O 1
ATOM 1373 N N . THR A 1 178 ? 1.948 -0.720 4.409 1.00 93.19 178 THR A N 1
ATOM 1374 C CA . THR A 1 178 ? 3.156 -0.047 3.922 1.00 93.19 178 THR A CA 1
ATOM 1375 C C . THR A 1 178 ? 2.810 1.032 2.918 1.00 93.19 178 THR A C 1
ATOM 1377 O O . THR A 1 178 ? 1.993 0.808 2.027 1.00 93.19 178 THR A O 1
ATOM 1380 N N . LEU A 1 179 ? 3.480 2.176 3.016 1.00 92.94 179 LEU A N 1
ATOM 1381 C CA . LEU A 1 179 ? 3.391 3.251 2.037 1.00 92.94 179 LEU A CA 1
ATOM 1382 C C . LEU A 1 179 ? 4.721 3.374 1.296 1.00 92.94 179 LEU A C 1
ATOM 1384 O O . LEU A 1 179 ? 5.754 3.639 1.916 1.00 92.94 179 LEU A O 1
ATOM 1388 N N . SER A 1 180 ? 4.692 3.197 -0.024 1.00 90.88 180 SER A N 1
ATOM 1389 C CA . SER A 1 180 ? 5.842 3.421 -0.896 1.00 90.88 180 SER A CA 1
ATOM 1390 C C . SER A 1 180 ? 5.685 4.709 -1.691 1.00 90.88 180 SER A C 1
ATOM 1392 O O . SER A 1 180 ? 4.637 4.976 -2.275 1.00 90.88 180 SER A O 1
ATOM 1394 N N . PHE A 1 181 ? 6.732 5.525 -1.699 1.00 90.69 181 PHE A N 1
ATOM 1395 C CA . PHE A 1 181 ? 6.757 6.796 -2.415 1.00 90.69 181 PHE A CA 1
ATOM 1396 C C . PHE A 1 181 ? 8.200 7.236 -2.657 1.00 90.69 181 PHE A C 1
ATOM 1398 O O . PHE A 1 181 ? 9.151 6.705 -2.075 1.00 90.69 181 PHE A O 1
ATOM 1405 N N . ARG A 1 182 ? 8.375 8.248 -3.507 1.00 90.38 182 ARG A N 1
ATOM 1406 C CA . ARG A 1 182 ? 9.659 8.923 -3.688 1.00 90.38 182 ARG A CA 1
ATOM 1407 C C . ARG A 1 182 ? 9.635 10.266 -2.969 1.00 90.38 182 ARG A C 1
ATOM 1409 O O . ARG A 1 182 ? 8.780 11.102 -3.235 1.00 90.38 182 ARG A O 1
ATOM 1416 N N . GLY A 1 183 ? 10.576 10.473 -2.056 1.00 89.94 183 GLY A N 1
ATOM 1417 C CA . GLY A 1 183 ? 10.639 11.665 -1.211 1.00 89.94 183 GLY A CA 1
ATOM 1418 C C . GLY A 1 183 ? 12.027 12.287 -1.200 1.00 89.94 183 GLY A C 1
ATOM 1419 O O . GLY A 1 183 ? 13.030 11.608 -1.440 1.00 89.94 183 GLY A O 1
ATOM 1420 N N . ALA A 1 184 ? 12.087 13.587 -0.933 1.00 88.69 184 ALA A N 1
ATOM 1421 C CA . ALA A 1 184 ? 13.336 14.289 -0.694 1.00 88.69 184 ALA A CA 1
ATOM 1422 C C . ALA A 1 184 ? 13.952 13.843 0.639 1.00 88.69 184 ALA A C 1
ATOM 1424 O O . ALA A 1 184 ? 13.293 13.835 1.679 1.00 88.69 184 ALA A O 1
ATOM 1425 N N . ASP A 1 185 ? 15.235 13.506 0.590 1.00 84.06 185 ASP A N 1
ATOM 1426 C CA . ASP A 1 185 ? 16.065 13.146 1.729 1.00 84.06 185 ASP A CA 1
ATOM 1427 C C . ASP A 1 185 ? 17.352 13.966 1.697 1.00 84.06 185 ASP A C 1
ATOM 1429 O O . ASP A 1 185 ? 18.334 13.634 1.029 1.00 84.06 185 ASP A O 1
ATOM 1433 N N . GLY A 1 186 ? 17.316 15.100 2.388 1.00 84.19 186 GLY A N 1
ATOM 1434 C CA . GLY A 1 186 ? 18.396 16.068 2.330 1.00 84.19 186 GLY A CA 1
ATOM 1435 C C . GLY A 1 186 ? 18.555 16.686 0.939 1.00 84.19 186 GLY A C 1
ATOM 1436 O O . GLY A 1 186 ? 17.627 16.767 0.130 1.00 84.19 186 GLY A O 1
ATOM 1437 N N . PHE A 1 187 ? 19.754 17.202 0.688 1.00 86.56 187 PHE A N 1
ATOM 1438 C CA . PHE A 1 187 ? 20.038 17.994 -0.497 1.00 86.56 187 PHE A CA 1
ATOM 1439 C C . PHE A 1 187 ? 21.447 17.727 -1.002 1.00 86.56 187 PHE A C 1
ATOM 1441 O O . PHE A 1 187 ? 22.358 17.460 -0.221 1.00 86.56 187 PHE A O 1
ATOM 1448 N N . GLU A 1 188 ? 21.631 17.892 -2.301 1.00 88.88 188 GLU A N 1
ATOM 1449 C CA . GLU A 1 188 ? 22.924 17.859 -2.961 1.00 88.88 188 GLU A CA 1
ATOM 1450 C C . GLU A 1 188 ? 23.263 19.225 -3.563 1.00 88.88 188 GLU A C 1
ATOM 1452 O O . GLU A 1 188 ? 22.391 19.997 -3.972 1.00 88.88 188 GLU A O 1
ATOM 1457 N N . LEU A 1 189 ? 24.555 19.542 -3.583 1.00 90.31 189 LEU A N 1
ATOM 1458 C CA . LEU A 1 189 ? 25.080 20.714 -4.271 1.00 90.31 189 LEU A CA 1
ATOM 1459 C C . LEU A 1 189 ? 25.413 20.309 -5.703 1.00 90.31 189 LEU A C 1
ATOM 1461 O O . LEU A 1 189 ? 26.291 19.480 -5.921 1.00 90.31 189 LEU A O 1
ATOM 1465 N N . THR A 1 190 ? 24.750 20.927 -6.672 1.00 90.56 190 THR A N 1
ATOM 1466 C CA . THR A 1 190 ? 25.026 20.733 -8.099 1.00 90.56 190 THR A CA 1
ATOM 1467 C C . THR A 1 190 ? 25.273 22.074 -8.785 1.00 90.56 190 THR A C 1
ATOM 1469 O O . THR A 1 190 ? 25.125 23.127 -8.162 1.00 90.56 190 THR A O 1
ATOM 1472 N N . ARG A 1 191 ? 25.699 22.063 -10.049 1.00 91.38 191 ARG A N 1
ATOM 1473 C CA . ARG A 1 191 ? 25.806 23.275 -10.871 1.00 91.38 191 ARG A CA 1
ATOM 1474 C C . ARG A 1 191 ? 24.615 23.357 -11.817 1.00 91.38 191 ARG A C 1
ATOM 1476 O O . ARG A 1 191 ? 24.199 22.346 -12.375 1.00 91.38 191 ARG A O 1
ATOM 1483 N N . ASP A 1 192 ? 24.046 24.546 -11.963 1.00 88.38 192 ASP A N 1
ATOM 1484 C CA . ASP A 1 192 ? 23.042 24.797 -12.994 1.00 88.38 192 ASP A CA 1
ATOM 1485 C C . ASP A 1 192 ? 23.682 24.950 -14.387 1.00 88.38 192 ASP A C 1
ATOM 1487 O O . ASP A 1 192 ? 24.902 24.860 -14.547 1.00 88.38 192 ASP A O 1
ATOM 1491 N N . LEU A 1 193 ? 22.847 25.177 -15.405 1.00 86.81 193 LEU A N 1
ATOM 1492 C CA . LEU A 1 193 ? 23.275 25.348 -16.800 1.00 86.81 193 LEU A CA 1
ATOM 1493 C C . LEU A 1 193 ? 24.175 26.581 -17.020 1.00 86.81 193 LEU A C 1
ATOM 1495 O O . LEU A 1 193 ? 24.784 26.699 -18.078 1.00 86.81 193 LEU A O 1
ATOM 1499 N N . PHE A 1 194 ? 24.294 27.468 -16.026 1.00 91.50 194 PHE A N 1
ATOM 1500 C CA . PHE A 1 194 ? 25.143 28.661 -16.043 1.00 91.50 194 PHE A CA 1
ATOM 1501 C C . PHE A 1 194 ? 26.347 28.531 -15.092 1.00 91.50 194 PHE A C 1
ATOM 1503 O O . PHE A 1 194 ? 27.034 29.508 -14.801 1.00 91.50 194 PHE A O 1
ATOM 1510 N N . GLY A 1 195 ? 26.620 27.324 -14.584 1.00 87.00 195 GLY A N 1
ATOM 1511 C CA . GLY A 1 195 ? 27.778 27.030 -13.741 1.00 87.00 195 GLY A CA 1
ATOM 1512 C C . GLY A 1 195 ? 27.657 27.491 -12.283 1.00 87.00 195 GLY A C 1
ATOM 1513 O O . GLY A 1 195 ? 28.599 27.273 -11.506 1.00 87.00 195 GLY A O 1
ATOM 1514 N N . LYS A 1 196 ? 26.521 28.072 -11.873 1.00 92.38 196 LYS A N 1
ATOM 1515 C CA . LYS A 1 196 ? 26.275 28.513 -10.494 1.00 92.38 196 LYS A CA 1
ATOM 1516 C C . LYS A 1 196 ? 25.978 27.307 -9.608 1.00 92.38 196 LYS A C 1
ATOM 1518 O O . LYS A 1 196 ? 25.239 26.400 -9.984 1.00 92.38 196 LYS A O 1
ATOM 1523 N N . ARG A 1 197 ? 26.557 27.288 -8.402 1.00 92.31 197 ARG A N 1
ATOM 1524 C CA . ARG A 1 197 ? 26.282 26.241 -7.406 1.00 92.31 197 ARG A CA 1
ATOM 1525 C C . ARG A 1 197 ? 24.876 26.438 -6.842 1.00 92.31 197 ARG A C 1
ATOM 1527 O O . ARG A 1 197 ? 24.573 27.493 -6.290 1.00 92.31 197 ARG A O 1
ATOM 1534 N N . VAL A 1 198 ? 24.044 25.412 -6.959 1.00 92.38 198 VAL A N 1
ATOM 1535 C CA . VAL A 1 198 ? 22.660 25.384 -6.485 1.00 92.38 198 VAL A CA 1
ATOM 1536 C C . VAL A 1 198 ? 22.424 24.150 -5.621 1.00 92.38 198 VAL A C 1
ATOM 1538 O O . VAL A 1 198 ? 23.018 23.092 -5.832 1.00 92.38 198 VAL A O 1
ATOM 1541 N N . ARG A 1 199 ? 21.548 24.292 -4.627 1.00 90.50 199 ARG A N 1
ATOM 1542 C CA . ARG A 1 199 ? 21.121 23.200 -3.752 1.00 90.50 199 ARG A CA 1
ATOM 1543 C C . ARG A 1 199 ? 19.883 22.550 -4.364 1.00 90.50 199 ARG A C 1
ATOM 1545 O O . ARG A 1 199 ? 18.887 23.238 -4.572 1.00 90.50 199 ARG A O 1
ATOM 1552 N N . ARG A 1 200 ? 19.933 21.250 -4.649 1.00 87.06 200 ARG A N 1
ATOM 1553 C CA . ARG A 1 200 ? 18.785 20.480 -5.149 1.00 87.06 200 ARG A CA 1
ATOM 1554 C C . ARG A 1 200 ? 18.375 19.406 -4.144 1.00 87.06 200 ARG A C 1
ATOM 1556 O O . ARG A 1 200 ? 19.257 18.820 -3.518 1.00 87.06 200 ARG A O 1
ATOM 1563 N N . PRO A 1 201 ? 17.069 19.156 -3.948 1.00 87.94 201 PRO A N 1
ATOM 1564 C CA . PRO A 1 201 ? 16.617 18.045 -3.120 1.00 87.94 201 PRO A CA 1
ATOM 1565 C C . PRO A 1 201 ? 17.128 16.721 -3.685 1.00 87.94 201 PRO A C 1
ATOM 1567 O O . PRO A 1 201 ? 17.041 16.478 -4.891 1.00 87.94 201 PRO A O 1
ATOM 1570 N N . LYS A 1 202 ? 17.650 15.860 -2.813 1.00 88.94 202 LYS A N 1
ATOM 1571 C CA . LYS A 1 202 ? 18.090 14.523 -3.204 1.00 88.94 202 LYS A CA 1
ATOM 1572 C C . LYS A 1 202 ? 16.937 13.553 -2.986 1.00 88.94 202 LYS A C 1
ATOM 1574 O O . LYS A 1 202 ? 16.582 13.256 -1.853 1.00 88.94 202 LYS A O 1
ATOM 1579 N N . PHE A 1 203 ? 16.333 13.067 -4.064 1.00 88.56 203 PHE A N 1
ATOM 1580 C CA . PHE A 1 203 ? 15.189 12.161 -3.965 1.00 88.56 203 PHE A CA 1
ATOM 1581 C C . PHE A 1 203 ? 15.619 10.700 -3.846 1.00 88.56 203 PHE A C 1
ATOM 1583 O O . PHE A 1 203 ? 16.411 10.217 -4.660 1.00 88.56 203 PHE A O 1
ATOM 1590 N N . ARG A 1 204 ? 15.013 9.970 -2.908 1.00 87.12 204 ARG A N 1
ATOM 1591 C CA . ARG A 1 204 ? 15.138 8.512 -2.777 1.00 87.12 204 ARG A CA 1
ATOM 1592 C C . ARG A 1 204 ? 13.770 7.853 -2.625 1.00 87.12 204 ARG A C 1
ATOM 1594 O O . ARG A 1 204 ? 12.783 8.520 -2.319 1.00 87.12 204 ARG A O 1
ATOM 1601 N N . ASN A 1 205 ? 13.721 6.549 -2.870 1.00 87.94 205 ASN A N 1
ATOM 1602 C CA . ASN A 1 205 ? 12.526 5.758 -2.605 1.00 87.94 205 ASN A CA 1
ATOM 1603 C C . ASN A 1 205 ? 12.449 5.459 -1.107 1.00 87.94 205 ASN A C 1
ATOM 1605 O O . ASN A 1 205 ? 13.471 5.169 -0.485 1.00 87.94 205 ASN A O 1
ATOM 1609 N N . PHE A 1 206 ? 11.242 5.522 -0.565 1.00 89.25 206 PHE A N 1
ATOM 1610 C CA . PHE A 1 206 ? 10.921 5.155 0.803 1.00 89.25 206 PHE A CA 1
ATOM 1611 C C . PHE A 1 206 ? 9.857 4.065 0.803 1.00 89.25 206 PHE A C 1
ATOM 1613 O O . PHE A 1 206 ? 8.994 4.017 -0.079 1.00 89.25 206 PHE A O 1
ATOM 1620 N N . VAL A 1 207 ? 9.921 3.212 1.822 1.00 91.31 207 VAL A N 1
ATOM 1621 C CA . VAL A 1 207 ? 8.841 2.306 2.205 1.00 91.31 207 VAL A CA 1
ATOM 1622 C C . VAL A 1 207 ? 8.687 2.441 3.713 1.00 91.31 207 VAL A C 1
ATOM 1624 O O . VAL A 1 207 ? 9.586 2.055 4.458 1.00 91.31 207 VAL A O 1
ATOM 1627 N N . ILE A 1 208 ? 7.589 3.045 4.161 1.00 93.62 208 ILE A N 1
ATOM 1628 C CA . ILE A 1 208 ? 7.325 3.260 5.588 1.00 93.62 208 ILE A CA 1
ATOM 1629 C C . ILE A 1 208 ? 6.212 2.313 6.059 1.00 93.62 208 ILE A C 1
ATOM 1631 O O . ILE A 1 208 ? 5.187 2.214 5.377 1.00 93.62 208 ILE A O 1
ATOM 1635 N N . PRO A 1 209 ? 6.396 1.593 7.178 1.00 95.56 209 PRO A N 1
ATOM 1636 C CA . PRO A 1 209 ? 5.360 0.745 7.752 1.00 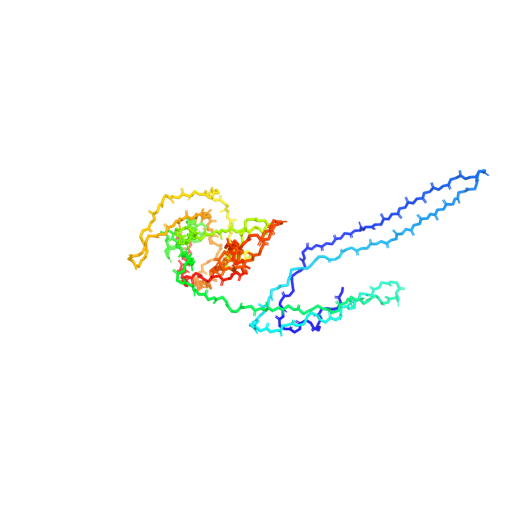95.56 209 PRO A CA 1
ATOM 1637 C C . PRO A 1 209 ? 4.401 1.559 8.632 1.00 95.56 209 PRO A C 1
ATOM 1639 O O . PRO A 1 209 ? 4.767 2.615 9.153 1.00 95.56 209 PRO A O 1
ATOM 1642 N N . SER A 1 210 ? 3.186 1.048 8.823 1.00 95.81 210 SER A N 1
ATOM 1643 C CA . SER A 1 210 ? 2.258 1.525 9.849 1.00 95.81 210 SER A CA 1
ATOM 1644 C C . SER A 1 210 ? 2.510 0.864 11.205 1.00 95.81 210 SER A C 1
ATOM 1646 O O . SER A 1 210 ? 3.342 -0.029 11.352 1.00 95.81 210 SER A O 1
ATOM 1648 N N . ASN A 1 211 ? 1.730 1.264 12.206 1.00 94.38 211 ASN A N 1
ATOM 1649 C CA . ASN A 1 211 ? 1.494 0.448 13.394 1.00 94.38 211 ASN A CA 1
ATOM 1650 C C . ASN A 1 211 ? 0.784 -0.872 13.031 1.00 94.38 211 ASN A C 1
ATOM 1652 O O . ASN A 1 211 ? 0.081 -0.947 12.019 1.00 94.38 211 ASN A O 1
ATOM 1656 N N . ALA A 1 212 ? 0.956 -1.892 13.873 1.00 91.81 212 ALA A N 1
ATOM 1657 C CA . ALA A 1 212 ? 0.179 -3.129 13.812 1.00 91.81 212 ALA A CA 1
ATOM 1658 C C . ALA A 1 212 ? -1.223 -2.915 14.403 1.00 91.81 212 ALA A C 1
ATOM 1660 O O . ALA A 1 212 ? -1.413 -2.053 15.267 1.00 91.81 212 ALA A O 1
ATOM 1661 N N . LEU A 1 213 ? -2.192 -3.707 13.944 1.00 93.50 213 LEU A N 1
ATOM 1662 C CA . LEU A 1 213 ? -3.578 -3.674 14.413 1.00 93.50 213 LEU A CA 1
ATOM 1663 C C . LEU A 1 213 ? -4.110 -5.096 14.606 1.00 93.50 213 LEU A C 1
ATOM 1665 O O . LEU A 1 213 ? -3.547 -6.065 14.103 1.00 93.50 213 LEU A O 1
ATOM 1669 N N . SER A 1 214 ? -5.224 -5.222 15.318 1.00 94.00 214 SER A N 1
ATOM 1670 C CA . SER A 1 214 ? -5.977 -6.470 15.419 1.00 94.00 214 SER A CA 1
ATOM 1671 C C . SER A 1 214 ? -7.467 -6.164 15.356 1.00 94.00 214 SER A C 1
ATOM 1673 O O . SER A 1 214 ? -7.917 -5.168 15.922 1.00 94.00 214 SER A O 1
ATOM 1675 N N . LEU A 1 215 ? -8.224 -7.011 14.664 1.00 96.25 215 LEU A N 1
ATOM 1676 C CA . LEU A 1 215 ? -9.675 -6.907 14.557 1.00 96.25 215 LEU A CA 1
ATOM 1677 C C . LEU A 1 215 ? -10.319 -8.211 15.024 1.00 96.25 215 LEU A C 1
ATOM 1679 O O . LEU A 1 215 ? -10.042 -9.281 14.486 1.00 96.25 215 LEU A O 1
ATOM 1683 N N . THR A 1 216 ? -11.204 -8.120 16.012 1.00 97.50 216 THR A N 1
ATOM 1684 C CA . THR A 1 216 ? -12.016 -9.251 16.473 1.00 97.50 216 THR A CA 1
ATOM 1685 C C . THR A 1 216 ? -13.407 -9.172 15.854 1.00 97.50 216 THR A C 1
ATOM 1687 O O . THR A 1 216 ? -14.139 -8.212 16.081 1.00 97.50 216 THR A O 1
ATOM 1690 N N . VAL A 1 217 ? -13.790 -10.194 15.098 1.00 97.44 217 VAL A N 1
ATOM 1691 C CA . VAL A 1 217 ? -15.090 -10.297 14.434 1.00 97.44 217 VAL A CA 1
ATOM 1692 C C . VAL A 1 217 ? -15.920 -11.390 15.098 1.00 97.44 217 VAL A C 1
ATOM 1694 O O . VAL A 1 217 ? -15.504 -12.546 15.174 1.00 97.44 217 VAL A O 1
ATOM 1697 N N . GLN A 1 218 ? -17.106 -11.030 15.566 1.00 96.94 218 GLN A N 1
ATOM 1698 C CA . GLN A 1 218 ? -18.072 -11.935 16.173 1.00 96.94 218 GLN A CA 1
ATOM 1699 C C . GLN A 1 218 ? -19.077 -12.439 15.125 1.00 96.94 218 GLN A C 1
ATOM 1701 O O . GLN A 1 218 ? -19.371 -11.726 14.161 1.00 96.94 218 GLN A O 1
ATOM 1706 N N . PRO A 1 219 ? -19.605 -13.668 15.275 1.00 93.62 219 PRO A N 1
ATOM 1707 C CA . PRO A 1 219 ? -20.715 -14.126 14.445 1.00 93.62 219 PRO A CA 1
ATOM 1708 C C . PRO A 1 219 ? -21.935 -13.229 14.669 1.00 93.62 219 PRO A C 1
ATOM 1710 O O . PRO A 1 219 ? -22.087 -12.670 15.754 1.00 93.62 219 PRO A O 1
ATOM 1713 N N . LEU A 1 220 ? -22.793 -13.104 13.654 1.00 85.50 220 LEU A N 1
ATOM 1714 C CA . LEU A 1 220 ? -24.064 -12.398 13.806 1.00 85.50 220 LEU A CA 1
ATOM 1715 C C . LEU A 1 220 ? -24.873 -13.008 14.971 1.00 85.50 220 LEU A C 1
ATOM 1717 O O . LEU A 1 220 ? -24.862 -14.236 15.111 1.00 85.50 220 LEU A O 1
ATOM 1721 N N . PRO A 1 221 ? -25.512 -12.169 15.808 1.00 73.31 221 PRO A N 1
ATOM 1722 C CA . PRO A 1 221 ? -26.357 -12.630 16.904 1.00 73.31 221 PRO A CA 1
ATOM 1723 C C . PRO A 1 221 ? -27.618 -13.357 16.422 1.00 73.31 221 PRO A C 1
ATOM 1725 O O . PRO A 1 221 ? -28.086 -13.072 15.294 1.00 73.31 221 PRO A O 1
#